Protein AF-A0A5T9L5X0-F1 (afdb_monomer_lite)

pLDDT: mean 85.06, std 14.66, range [33.19, 98.5]

Secondary structure (DSSP, 8-state):
--HHHHHHHHHHHHHHH-SS--HHHHHHHHHHT--HHHHHHIIIIIGGG--HHHHHHHHHHHHHTT-HHHHHHHHHHHHHHS--HHHHHHHHHHHHHHHHHHHTT--GGGS-HHHHHHHHHHHHHHHHHHHHTTT--GGGHHHHHHHHHHTTT--HHHHHHHHHTHHHHHHH-HHHHHHHHHHHS---S-TTSHHHHHHHHTT-HHHHHHHHHHHHT-SEE-HHHHHHHHTTS-HHHHHHHHHTT-EE--SS-THHHHHHHHHHHHHHTT-

Radius of gyration: 24.65 Å; chains: 1; bounding box: 61×40×64 Å

Sequence (271 aa):
LEFNKFGKDRMMDRYNATDVKGPFSRALLLELTLSEEVLQERASTGKHGLTEEELIGLISGLFRVKNFETALDVAIFLVDYFPSYNSRVIHLFARGMLLNQDIVGDDYWLLSQKEKDRITSLIEETLKLYTESEGNDFR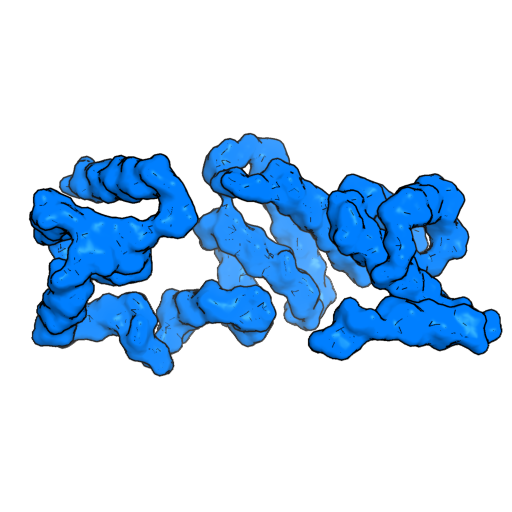LFNVIVPCYLFTKESDERLRDICKKNIESVDKIDHEFANDFRILHLNDQEQESHPVNIIKKCQHDNAYKDSVIKGVLSNDLISLSDFILVRGLIEDTSLIDWIDKGGLLQTDTAKLSELFSKLKLYLYVEQN

Foldseek 3Di:
DVCVPCVQVVLVVVLVPDPDQDLQSLLCCLQPPDDPVVLLVCLPPNLVVHDLSNLLSSLNSCVVVLVLVSSLSSLVVSCVVPVDLVSLLSNLVSLVSVLCVVQPPHQPVPDDPVSVVSLVVSVVSLVVSCVVVVNPPLSSLVSLVCSCVRNVNPDVVSLVSCVVPLVSNCVVPVVVSVVSCVVPVVDQPDCPQLSNLLVVCVVDVVSLVVLLCVQLVDLEHEPRSVVSNPSRDDLVVVVVSVVVRRFYDDPDDPVVRVVVVVVSVVVNPPD

Organism: Salmonella enterica (NCBI:txid28901)

Structure (mmCIF, N/CA/C/O backbone):
data_AF-A0A5T9L5X0-F1
#
_entry.id   AF-A0A5T9L5X0-F1
#
loop_
_atom_site.group_PDB
_atom_site.id
_atom_site.type_symbol
_atom_site.label_atom_id
_atom_site.label_alt_id
_atom_site.label_comp_id
_atom_site.label_asym_id
_atom_site.label_entity_id
_atom_site.label_seq_id
_atom_site.pdbx_PDB_ins_code
_atom_site.Cartn_x
_atom_site.Cartn_y
_atom_site.Cartn_z
_atom_site.occupancy
_atom_site.B_iso_or_equiv
_atom_site.auth_seq_id
_atom_site.auth_comp_id
_atom_site.auth_asym_id
_atom_site.auth_atom_id
_atom_site.pdbx_PDB_model_num
ATOM 1 N N . LEU A 1 1 ? -9.519 15.596 -17.112 1.00 46.22 1 LEU A N 1
ATOM 2 C CA . LEU A 1 1 ? -10.583 15.320 -18.110 1.00 46.22 1 LEU A CA 1
ATOM 3 C C . LEU A 1 1 ? -10.079 15.364 -19.562 1.00 46.22 1 LEU A C 1
ATOM 5 O O . LEU A 1 1 ? -10.418 14.453 -20.300 1.00 46.22 1 LEU A O 1
ATOM 9 N N . GLU A 1 2 ? -9.221 16.308 -19.980 1.00 33.19 2 GLU A N 1
ATOM 10 C CA . GLU A 1 2 ? -8.668 16.311 -21.360 1.00 33.19 2 GLU A CA 1
ATOM 11 C C . GLU A 1 2 ? -7.518 15.313 -21.611 1.00 33.19 2 GLU A C 1
ATOM 13 O O . GLU A 1 2 ? -7.431 14.747 -22.703 1.00 33.19 2 GLU A O 1
ATOM 18 N N . PHE A 1 3 ? -6.675 15.023 -20.607 1.00 47.31 3 PHE A N 1
ATOM 19 C CA . PHE A 1 3 ? -5.605 14.016 -20.731 1.00 47.31 3 PHE A CA 1
ATOM 20 C C . PHE A 1 3 ? -6.162 12.619 -21.057 1.00 47.31 3 PHE A C 1
ATOM 22 O O . PHE A 1 3 ? -5.619 11.911 -21.897 1.00 47.31 3 PHE A O 1
ATOM 29 N N . ASN A 1 4 ? -7.322 12.272 -20.494 1.00 53.69 4 ASN A N 1
ATOM 30 C CA . ASN A 1 4 ? -7.961 10.972 -20.712 1.00 53.69 4 ASN A CA 1
ATOM 31 C C . ASN A 1 4 ? -8.596 10.818 -22.106 1.00 53.69 4 ASN A C 1
ATOM 33 O O . ASN A 1 4 ? -8.970 9.706 -22.459 1.00 53.69 4 ASN A O 1
ATOM 37 N N . LYS A 1 5 ? -8.727 11.897 -22.899 1.00 54.41 5 LYS A N 1
ATOM 38 C CA . LYS A 1 5 ? -9.371 11.845 -24.225 1.00 54.41 5 LYS A CA 1
ATOM 39 C C . LYS A 1 5 ? -8.387 11.910 -25.398 1.00 54.41 5 LYS A C 1
ATOM 41 O O . LYS A 1 5 ? -8.640 11.274 -26.409 1.00 54.41 5 LYS A O 1
ATOM 46 N N . PHE A 1 6 ? -7.275 12.641 -25.262 1.00 60.78 6 PHE A N 1
ATOM 47 C CA . PHE A 1 6 ? -6.256 12.789 -26.323 1.00 60.78 6 PHE A CA 1
ATOM 48 C C . PHE A 1 6 ? -4.808 12.684 -25.818 1.00 60.78 6 PHE A C 1
ATOM 50 O O . PHE A 1 6 ? -3.869 12.882 -26.586 1.00 60.78 6 PHE A O 1
ATOM 57 N N . GLY A 1 7 ? -4.598 12.440 -24.519 1.00 76.56 7 GLY A N 1
ATOM 58 C CA . GLY A 1 7 ? -3.268 12.456 -23.908 1.00 76.56 7 GLY A CA 1
ATOM 59 C C . GLY A 1 7 ? -2.366 11.350 -24.442 1.00 76.56 7 GLY A C 1
ATOM 60 O O . GLY A 1 7 ? -1.213 11.626 -24.757 1.00 76.56 7 GLY A O 1
ATOM 61 N N . LYS A 1 8 ? -2.906 10.138 -24.626 1.00 79.12 8 LYS A N 1
ATOM 62 C CA . LYS A 1 8 ? -2.157 8.999 -25.176 1.00 79.12 8 LYS A CA 1
ATOM 63 C C . LYS A 1 8 ? -1.694 9.268 -26.608 1.00 79.12 8 LYS A C 1
ATOM 65 O O . LYS A 1 8 ? -0.503 9.163 -26.875 1.00 79.12 8 LYS A O 1
ATOM 70 N N . ASP A 1 9 ? -2.602 9.682 -27.488 1.00 83.50 9 ASP A N 1
ATOM 71 C CA . ASP A 1 9 ? -2.276 9.936 -28.897 1.00 83.50 9 ASP A CA 1
ATOM 72 C C . ASP A 1 9 ? -1.256 11.071 -29.031 1.00 83.50 9 ASP A C 1
ATOM 74 O O . ASP A 1 9 ? -0.221 10.898 -29.664 1.00 83.50 9 ASP A O 1
ATOM 78 N N . ARG A 1 10 ? -1.450 12.190 -28.317 1.00 84.19 10 ARG A N 1
ATOM 79 C CA . ARG A 1 10 ? -0.486 13.306 -28.319 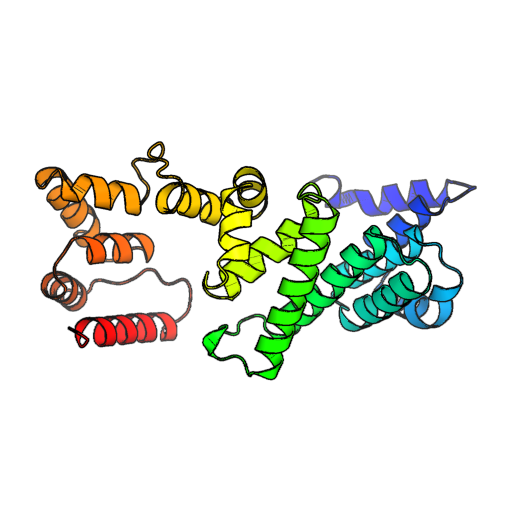1.00 84.19 10 ARG A CA 1
ATOM 80 C C . ARG A 1 10 ? 0.871 12.932 -27.722 1.00 84.19 10 ARG A C 1
ATOM 82 O O . ARG A 1 10 ? 1.896 13.450 -28.167 1.00 84.19 10 ARG A O 1
ATOM 89 N N . MET A 1 11 ? 0.893 12.085 -26.692 1.00 84.81 11 MET A N 1
ATOM 90 C CA . MET A 1 11 ? 2.136 11.566 -26.119 1.00 84.81 11 MET A CA 1
ATOM 91 C C . MET A 1 11 ? 2.868 10.707 -27.150 1.00 84.81 11 MET A C 1
ATOM 93 O O . MET A 1 11 ? 4.065 10.902 -27.349 1.00 84.81 11 MET A O 1
ATOM 97 N N . MET A 1 12 ? 2.148 9.817 -27.838 1.00 88.12 12 MET A N 1
ATOM 98 C CA . MET A 1 12 ? 2.703 8.973 -28.894 1.00 88.12 12 MET A CA 1
ATOM 99 C C . MET A 1 12 ? 3.188 9.795 -30.089 1.00 88.12 12 MET A C 1
ATOM 101 O O . MET A 1 12 ? 4.293 9.549 -30.558 1.00 88.12 12 MET A O 1
ATOM 105 N N . ASP A 1 13 ? 2.447 10.815 -30.526 1.00 88.94 13 ASP A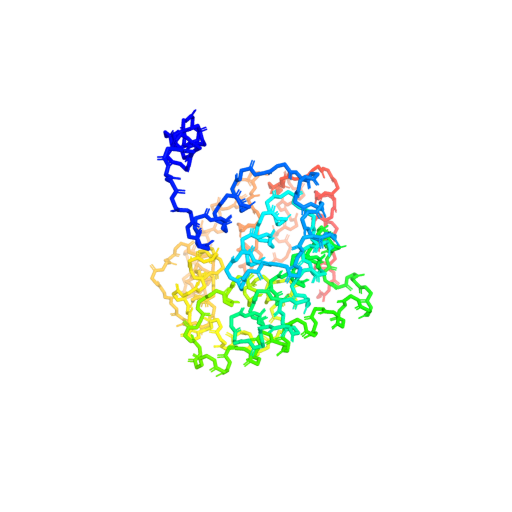 N 1
ATOM 106 C CA . ASP A 1 13 ? 2.869 11.724 -31.598 1.00 88.94 13 ASP A CA 1
ATOM 107 C C . ASP A 1 13 ? 4.195 12.407 -31.253 1.00 88.94 13 ASP A C 1
ATOM 109 O O . ASP A 1 13 ? 5.138 12.384 -32.043 1.00 88.94 13 ASP A O 1
ATOM 113 N N . ARG A 1 14 ? 4.309 12.965 -30.038 1.00 85.75 14 ARG A N 1
ATOM 114 C CA . ARG A 1 14 ? 5.549 13.601 -29.563 1.00 85.75 14 ARG A CA 1
ATOM 115 C C . ARG A 1 14 ? 6.692 12.604 -29.432 1.00 85.75 14 ARG A C 1
ATOM 117 O O . ARG A 1 14 ? 7.814 12.903 -29.833 1.00 85.75 14 ARG A O 1
ATOM 124 N N . TYR A 1 15 ? 6.416 11.430 -28.875 1.00 88.56 15 TYR A N 1
ATOM 125 C CA . TYR A 1 15 ? 7.407 10.376 -28.708 1.00 88.56 15 TYR A CA 1
ATOM 126 C C . TYR A 1 15 ? 7.944 9.896 -30.063 1.00 88.56 15 TYR A C 1
ATOM 128 O O . TYR A 1 15 ? 9.154 9.753 -30.241 1.00 88.56 15 TYR A O 1
ATOM 136 N N . ASN A 1 16 ? 7.055 9.703 -31.039 1.00 89.62 16 ASN A N 1
ATOM 137 C CA . ASN A 1 16 ? 7.396 9.263 -32.387 1.00 89.62 16 ASN A CA 1
ATOM 138 C C . ASN A 1 16 ? 8.149 10.342 -33.168 1.00 89.62 16 ASN A C 1
ATOM 140 O O . ASN A 1 16 ? 9.129 10.014 -33.830 1.00 89.62 16 ASN A O 1
ATOM 144 N N . ALA A 1 17 ? 7.749 11.610 -33.035 1.00 90.81 17 ALA A N 1
ATOM 145 C CA . ALA A 1 17 ? 8.416 12.753 -33.660 1.00 90.81 17 ALA A CA 1
ATOM 146 C C . ALA A 1 17 ? 9.784 13.097 -33.039 1.00 90.81 17 ALA A C 1
ATOM 148 O O . ALA A 1 17 ? 10.514 13.915 -33.589 1.00 90.81 17 ALA A O 1
ATOM 149 N N . THR A 1 18 ? 10.132 12.514 -31.888 1.00 89.69 18 THR A N 1
ATOM 150 C CA . THR A 1 18 ? 11.429 12.737 -31.238 1.00 89.69 18 THR A CA 1
ATOM 151 C C . THR A 1 18 ? 12.460 11.733 -31.750 1.00 89.69 18 THR A C 1
ATOM 153 O O . THR A 1 18 ? 12.324 10.526 -31.520 1.00 89.69 18 THR A O 1
ATOM 156 N N . ASP A 1 19 ? 13.524 12.227 -32.383 1.00 85.25 19 ASP A N 1
ATOM 157 C CA . ASP A 1 19 ? 14.565 11.388 -32.993 1.00 85.25 19 ASP A CA 1
ATOM 158 C C . ASP A 1 19 ? 15.379 10.597 -31.958 1.00 85.25 19 ASP A C 1
ATOM 160 O O . ASP A 1 19 ? 15.559 9.385 -32.086 1.00 85.25 19 ASP A O 1
ATOM 164 N N . VAL A 1 20 ? 15.830 11.261 -30.887 1.00 85.25 20 VAL A N 1
ATOM 165 C CA . VAL A 1 20 ? 16.631 10.642 -29.820 1.00 85.25 20 VAL A CA 1
ATOM 166 C C . VAL A 1 20 ? 15.781 10.476 -28.565 1.00 85.25 20 VAL A C 1
ATOM 168 O O . VAL A 1 20 ? 15.454 11.441 -27.877 1.00 85.25 20 VAL A O 1
ATOM 171 N N . LYS A 1 21 ? 15.436 9.228 -28.244 1.00 90.25 21 LYS A N 1
ATOM 172 C CA . LYS A 1 21 ? 14.612 8.874 -27.080 1.00 90.25 21 LYS A CA 1
ATOM 173 C C . LYS A 1 21 ? 15.519 8.489 -25.917 1.00 90.25 21 LYS A C 1
ATOM 175 O O . LYS A 1 21 ? 16.188 7.460 -25.992 1.00 90.25 21 LYS A O 1
ATOM 180 N N . GLY A 1 22 ? 15.544 9.289 -24.853 1.00 93.12 22 GLY A N 1
ATOM 181 C CA . GLY A 1 22 ? 16.305 8.988 -23.634 1.00 93.12 22 GLY A CA 1
ATOM 182 C C . GLY A 1 22 ? 15.643 7.913 -22.753 1.00 93.12 22 GLY A C 1
ATOM 183 O O . GLY A 1 22 ? 14.466 7.607 -22.963 1.00 93.12 22 GLY A O 1
ATOM 184 N N . PRO A 1 23 ? 16.359 7.369 -21.748 1.00 93.50 23 PRO A N 1
ATOM 185 C CA . PRO A 1 23 ? 15.841 6.336 -20.843 1.00 93.50 23 PRO A CA 1
ATOM 186 C C . PRO A 1 23 ? 14.508 6.705 -20.186 1.00 93.50 23 PRO A C 1
ATOM 188 O O . PRO A 1 23 ? 13.559 5.934 -20.252 1.00 93.50 23 PRO A O 1
ATOM 191 N N . PHE A 1 24 ? 14.374 7.934 -19.679 1.00 92.56 24 PHE A N 1
ATOM 192 C CA . PHE A 1 24 ? 13.128 8.417 -19.070 1.00 92.56 24 PHE A CA 1
ATOM 193 C C . PHE A 1 24 ? 11.940 8.438 -20.040 1.00 92.56 24 PHE A C 1
ATOM 195 O O . PHE A 1 24 ? 10.824 8.085 -19.670 1.00 92.56 24 PHE A O 1
ATOM 202 N N . SER A 1 25 ? 12.155 8.807 -21.306 1.00 91.75 25 SER A N 1
ATOM 203 C CA . SER A 1 25 ? 11.085 8.769 -22.309 1.00 91.75 25 SER A CA 1
ATOM 204 C C . SER A 1 25 ? 10.656 7.332 -22.608 1.00 91.75 25 SER A C 1
ATOM 206 O O . SER A 1 25 ? 9.472 7.075 -22.810 1.00 91.75 25 SER A O 1
ATOM 208 N N . ARG A 1 26 ? 11.607 6.390 -22.647 1.00 94.44 26 ARG A N 1
ATOM 209 C CA . ARG A 1 26 ? 11.324 4.962 -22.864 1.00 94.44 26 ARG A CA 1
ATOM 210 C C . ARG A 1 26 ? 10.636 4.331 -21.649 1.00 94.44 26 ARG A C 1
ATOM 212 O O . ARG A 1 26 ? 9.686 3.579 -21.838 1.00 94.44 26 ARG A O 1
ATOM 219 N N . ALA A 1 27 ? 11.022 4.718 -20.434 1.00 95.25 27 ALA A N 1
ATOM 220 C CA . ALA A 1 27 ? 10.348 4.338 -19.195 1.00 95.25 27 ALA A CA 1
ATOM 221 C C . ALA A 1 27 ? 8.867 4.754 -19.197 1.00 95.25 27 ALA A C 1
ATOM 223 O O . ALA A 1 27 ? 7.999 3.917 -18.971 1.00 95.25 27 ALA A O 1
ATOM 224 N N . LEU A 1 28 ? 8.565 6.006 -19.561 1.00 91.88 28 LEU A N 1
ATOM 225 C CA . LEU A 1 28 ? 7.180 6.489 -19.660 1.00 91.88 28 LEU A CA 1
ATOM 226 C C . LEU A 1 28 ? 6.360 5.745 -20.723 1.00 91.88 28 LEU A C 1
ATOM 228 O O . LEU A 1 28 ? 5.163 5.523 -20.538 1.00 91.88 28 LEU A O 1
ATOM 232 N N . LEU A 1 29 ? 6.986 5.343 -21.836 1.00 92.94 29 LEU A N 1
ATOM 233 C CA . LEU A 1 29 ? 6.320 4.526 -22.852 1.00 92.94 29 LEU A CA 1
ATOM 234 C C . LEU A 1 29 ? 5.871 3.180 -22.258 1.00 92.94 29 LEU A C 1
ATOM 236 O O . LEU A 1 29 ? 4.703 2.805 -22.420 1.00 92.94 29 LEU A O 1
ATOM 240 N N . LEU A 1 30 ? 6.788 2.489 -21.568 1.00 94.94 30 LEU A N 1
ATOM 241 C CA . LEU A 1 30 ? 6.536 1.215 -20.886 1.00 94.94 30 LEU A CA 1
ATOM 242 C C . LEU A 1 30 ? 5.416 1.369 -19.848 1.00 94.94 30 LEU A C 1
ATOM 244 O O . LEU A 1 30 ? 4.436 0.627 -19.875 1.00 94.94 30 LEU A O 1
ATOM 248 N N . GLU A 1 31 ? 5.515 2.394 -19.006 1.00 94.25 31 GLU A N 1
ATOM 249 C CA . GLU A 1 31 ? 4.566 2.655 -17.930 1.00 94.25 31 GLU A CA 1
ATOM 250 C C . GLU A 1 31 ? 3.144 2.900 -18.455 1.00 94.25 31 GLU A C 1
ATOM 252 O O . GLU A 1 31 ? 2.181 2.277 -18.001 1.00 94.25 31 GLU A O 1
ATOM 257 N N . LEU A 1 32 ? 2.989 3.783 -19.445 1.00 89.94 32 LEU A N 1
ATOM 258 C CA . LEU A 1 32 ? 1.685 4.379 -19.740 1.00 89.94 32 LEU A CA 1
ATOM 259 C C . LEU A 1 32 ? 0.955 3.767 -20.936 1.00 89.94 32 LEU A C 1
ATOM 261 O O . LEU A 1 32 ? -0.266 3.914 -21.033 1.00 89.94 32 LEU A O 1
ATOM 265 N N . THR A 1 33 ? 1.655 3.129 -21.882 1.00 87.88 33 THR A N 1
ATOM 266 C CA . THR A 1 33 ? 1.061 2.927 -23.221 1.00 87.88 33 THR A CA 1
ATOM 267 C C . THR A 1 33 ? 1.047 1.517 -23.771 1.00 87.88 33 THR A C 1
ATOM 269 O O . THR A 1 33 ? 0.092 1.201 -24.493 1.00 87.88 33 THR A O 1
ATOM 272 N N . LEU A 1 34 ? 2.055 0.701 -23.461 1.00 91.44 34 LEU A N 1
ATOM 273 C CA . LEU A 1 34 ? 2.197 -0.627 -24.058 1.00 91.44 34 LEU A CA 1
ATOM 274 C C . LEU A 1 34 ? 1.128 -1.600 -23.544 1.00 91.44 34 LEU A C 1
ATOM 276 O O . LEU A 1 34 ? 0.591 -1.430 -22.446 1.00 91.44 34 LEU A O 1
ATOM 280 N N . SER A 1 35 ? 0.777 -2.592 -24.362 1.00 94.38 35 SER A N 1
ATOM 281 C CA . SER A 1 35 ? -0.156 -3.644 -23.952 1.00 94.38 35 SER A CA 1
ATOM 282 C C . SER A 1 35 ? 0.511 -4.610 -22.976 1.00 94.38 35 SER A C 1
ATOM 284 O O . SER A 1 35 ? 1.737 -4.632 -22.850 1.00 94.38 35 SER A O 1
ATOM 286 N N . GLU A 1 36 ? -0.298 -5.409 -22.288 1.00 96.38 36 GLU A N 1
ATOM 287 C CA . GLU A 1 36 ? 0.210 -6.412 -21.359 1.00 96.38 36 GLU A CA 1
ATOM 288 C C . GLU A 1 36 ? 1.158 -7.403 -22.050 1.00 96.38 36 GLU A C 1
ATOM 290 O O . GLU A 1 36 ? 2.235 -7.674 -21.525 1.00 96.38 36 GLU A O 1
ATOM 295 N N . GLU A 1 37 ? 0.826 -7.870 -23.256 1.00 96.69 37 GLU A N 1
ATOM 296 C CA . GLU A 1 37 ? 1.634 -8.851 -23.991 1.00 96.69 37 GLU A CA 1
ATOM 297 C C . GLU A 1 37 ? 3.038 -8.313 -24.287 1.00 96.69 37 GLU A C 1
ATOM 299 O O . GLU A 1 37 ? 4.035 -9.007 -24.088 1.00 96.69 37 GLU A O 1
ATOM 304 N N . VAL A 1 38 ? 3.129 -7.047 -24.707 1.00 96.00 38 VAL A N 1
ATOM 305 C CA . VAL A 1 38 ? 4.413 -6.395 -24.993 1.00 96.00 38 VAL A CA 1
ATOM 306 C C . VAL A 1 38 ? 5.224 -6.202 -23.711 1.00 96.00 38 VAL A C 1
ATOM 308 O O . VAL A 1 38 ? 6.445 -6.354 -23.722 1.00 96.00 38 VAL A O 1
ATOM 311 N N . LEU A 1 39 ? 4.573 -5.874 -22.593 1.00 97.75 39 LEU A N 1
ATOM 312 C CA . LEU A 1 39 ? 5.250 -5.732 -21.302 1.00 97.75 39 LEU A CA 1
ATOM 313 C C . LEU A 1 39 ? 5.799 -7.076 -20.808 1.00 97.75 39 LEU A C 1
ATOM 315 O O . LEU A 1 39 ? 6.959 -7.144 -20.403 1.00 97.75 39 LEU A O 1
ATOM 319 N N . GLN A 1 40 ? 5.015 -8.151 -20.903 1.00 97.50 40 GLN A N 1
ATOM 320 C CA . GLN A 1 40 ? 5.460 -9.500 -20.547 1.00 97.50 40 GLN A CA 1
ATOM 321 C C . GLN A 1 40 ? 6.620 -9.978 -21.432 1.00 97.50 40 GLN A C 1
ATOM 323 O O . GLN A 1 40 ? 7.593 -10.545 -20.928 1.00 97.50 40 GLN A O 1
ATOM 328 N N . GLU A 1 41 ? 6.567 -9.708 -22.740 1.00 96.12 41 GLU A N 1
ATOM 329 C CA . GLU A 1 41 ? 7.670 -10.010 -23.658 1.00 96.12 41 GLU A CA 1
ATOM 330 C C . GLU A 1 41 ? 8.950 -9.284 -23.218 1.00 96.12 41 GLU A C 1
ATOM 332 O O . GLU A 1 41 ? 10.001 -9.908 -23.048 1.00 96.12 41 GLU A O 1
ATOM 337 N N . ARG A 1 42 ? 8.858 -7.976 -22.944 1.00 95.44 42 ARG A N 1
ATOM 338 C CA . ARG A 1 42 ? 9.991 -7.167 -22.468 1.00 95.44 42 ARG A CA 1
ATOM 339 C C . ARG A 1 42 ? 10.549 -7.674 -21.142 1.00 95.44 42 ARG A C 1
ATOM 341 O O . ARG A 1 42 ? 11.770 -7.715 -20.995 1.00 95.44 42 ARG A O 1
ATOM 348 N N . ALA A 1 43 ? 9.694 -8.094 -20.215 1.00 96.12 43 ALA A N 1
ATOM 349 C CA . ALA A 1 43 ? 10.107 -8.683 -18.945 1.00 96.12 43 ALA A CA 1
ATOM 350 C C . ALA A 1 43 ? 10.823 -10.033 -19.119 1.00 96.12 43 ALA A C 1
ATOM 352 O O . ALA A 1 43 ? 11.782 -10.325 -18.402 1.00 96.12 43 ALA A O 1
ATOM 353 N N . SER A 1 44 ? 10.392 -10.839 -20.088 1.00 92.81 44 SER A N 1
ATOM 354 C CA . SER A 1 44 ? 10.907 -12.194 -20.300 1.00 92.81 44 SER A CA 1
ATOM 355 C C . SER A 1 44 ? 12.228 -12.214 -21.068 1.00 92.81 44 SER A C 1
ATOM 357 O O . SER A 1 44 ? 13.158 -12.915 -20.677 1.00 92.81 44 SER A O 1
ATOM 359 N N . THR A 1 45 ? 12.328 -11.450 -22.159 1.00 87.62 45 THR A N 1
ATOM 360 C CA . THR A 1 45 ? 13.458 -11.537 -23.105 1.00 87.62 45 THR A CA 1
ATOM 361 C C . THR A 1 45 ? 14.283 -10.254 -23.188 1.00 87.62 45 THR A C 1
ATOM 363 O O . THR A 1 45 ? 15.453 -10.299 -23.564 1.00 87.62 45 THR A O 1
ATOM 366 N N . GLY A 1 46 ? 13.701 -9.107 -22.824 1.00 82.44 46 GLY A N 1
ATOM 367 C CA . GLY A 1 46 ? 14.298 -7.786 -23.033 1.00 82.44 46 GLY A CA 1
ATOM 368 C C . GLY A 1 46 ? 14.943 -7.142 -21.804 1.00 82.44 46 GLY A C 1
ATOM 369 O O . GLY A 1 46 ? 15.717 -6.199 -21.970 1.00 82.44 46 GLY A O 1
ATOM 370 N N . LYS A 1 47 ? 14.658 -7.623 -20.585 1.00 88.62 47 LYS A N 1
ATOM 371 C CA . LYS A 1 47 ? 15.000 -6.911 -19.337 1.00 88.62 47 LYS A CA 1
ATOM 372 C C . LYS A 1 47 ? 16.495 -6.651 -19.128 1.00 88.62 47 LYS A C 1
ATOM 374 O O . LYS A 1 47 ? 16.854 -5.623 -18.573 1.00 88.62 47 LYS A O 1
ATOM 379 N N . HIS A 1 48 ? 17.371 -7.523 -19.628 1.00 91.88 48 HIS A N 1
ATOM 380 C CA . HIS A 1 48 ? 18.826 -7.382 -19.470 1.00 91.88 48 HIS A CA 1
ATOM 381 C C . HIS A 1 48 ? 19.428 -6.184 -20.220 1.00 91.88 48 HIS A C 1
ATOM 383 O O . HIS A 1 48 ? 20.531 -5.755 -19.894 1.00 91.88 48 HIS A O 1
ATOM 389 N N . GLY A 1 49 ? 18.734 -5.665 -21.237 1.00 92.31 49 GLY A N 1
ATOM 390 C CA . GLY A 1 49 ? 19.185 -4.511 -22.019 1.00 92.31 49 GLY A CA 1
ATOM 391 C C . GLY A 1 49 ? 18.625 -3.170 -21.542 1.00 92.31 49 GLY A C 1
ATOM 392 O O . GLY A 1 49 ? 18.886 -2.157 -22.187 1.00 92.31 49 GLY A O 1
ATOM 393 N N . LEU A 1 50 ? 17.821 -3.161 -20.476 1.00 95.38 50 LEU A N 1
ATOM 394 C CA . LEU A 1 50 ? 17.145 -1.967 -19.973 1.00 95.38 50 LEU A CA 1
ATOM 395 C C . LEU A 1 50 ? 17.988 -1.260 -18.905 1.00 95.38 50 LEU A C 1
ATOM 397 O O . LEU A 1 50 ? 18.680 -1.908 -18.118 1.00 95.38 50 LEU A O 1
ATOM 401 N N . THR A 1 51 ? 17.919 0.072 -18.864 1.00 96.06 51 THR A N 1
ATOM 402 C CA . THR A 1 51 ? 18.483 0.851 -17.749 1.00 96.06 51 THR A CA 1
ATOM 403 C C . THR A 1 51 ? 17.623 0.727 -16.486 1.00 96.06 51 THR A C 1
ATOM 405 O O . THR A 1 51 ? 16.500 0.220 -16.541 1.00 96.06 51 THR A O 1
ATOM 408 N N . GLU A 1 52 ? 18.119 1.234 -15.350 1.00 96.38 52 GLU A N 1
ATOM 409 C CA . GLU A 1 52 ? 17.358 1.292 -14.091 1.00 96.38 52 GLU A CA 1
ATOM 410 C C . GLU A 1 52 ? 16.002 1.994 -14.292 1.00 96.38 52 GLU A C 1
ATOM 412 O O . GLU A 1 52 ? 14.963 1.469 -13.897 1.00 96.38 52 GLU A O 1
ATOM 417 N N . GLU A 1 53 ? 15.979 3.135 -14.991 1.00 96.62 53 GLU A N 1
ATOM 418 C CA . GLU A 1 53 ? 14.754 3.895 -15.265 1.00 96.62 53 GLU A CA 1
ATOM 419 C C . GLU A 1 53 ? 13.756 3.106 -16.115 1.00 96.62 53 GLU A C 1
ATOM 421 O O . GLU A 1 53 ? 12.553 3.137 -15.862 1.00 96.62 53 GLU A O 1
ATOM 426 N N . GLU A 1 54 ? 14.241 2.400 -17.136 1.00 97.31 54 GLU A N 1
ATOM 427 C CA . GLU A 1 54 ? 13.389 1.612 -18.025 1.00 97.31 54 GLU A CA 1
ATOM 428 C C . GLU A 1 54 ? 12.806 0.389 -17.319 1.00 97.31 54 GLU A C 1
ATOM 430 O O . GLU A 1 54 ? 11.643 0.060 -17.542 1.00 97.31 54 GLU A O 1
ATOM 435 N N . LEU A 1 55 ? 13.573 -0.253 -16.435 1.00 98.19 55 LEU A N 1
ATOM 436 C CA . LEU A 1 55 ? 13.068 -1.331 -15.586 1.00 98.19 55 LEU A CA 1
ATOM 437 C C . LEU A 1 55 ? 11.987 -0.824 -14.629 1.00 98.19 55 LEU A C 1
ATOM 439 O O . LEU A 1 55 ? 10.951 -1.471 -14.498 1.00 98.19 55 LEU A O 1
ATOM 443 N N . ILE A 1 56 ? 12.173 0.350 -14.020 1.00 97.62 56 ILE A N 1
ATOM 444 C CA . ILE A 1 56 ? 11.141 0.975 -13.179 1.00 97.62 56 ILE A CA 1
ATOM 445 C C . ILE A 1 56 ? 9.881 1.267 -14.003 1.00 97.62 56 ILE A C 1
ATOM 447 O O . ILE A 1 56 ? 8.781 0.921 -13.577 1.00 97.62 56 ILE A O 1
ATOM 451 N N . GLY A 1 57 ? 10.027 1.828 -15.208 1.00 97.38 57 GLY A N 1
ATOM 452 C CA . GLY A 1 57 ? 8.902 2.058 -16.118 1.00 97.38 57 GLY A CA 1
ATOM 453 C C . GLY A 1 57 ? 8.180 0.767 -16.521 1.00 97.38 57 GLY A C 1
ATOM 454 O O . GLY A 1 57 ? 6.951 0.735 -16.575 1.00 97.38 57 GLY A O 1
ATOM 455 N N . LEU A 1 58 ? 8.922 -0.322 -16.750 1.00 98.44 58 LEU A N 1
ATOM 456 C CA . LEU A 1 58 ? 8.362 -1.649 -17.017 1.00 98.44 58 LEU A CA 1
ATOM 457 C C . LEU A 1 58 ? 7.562 -2.180 -15.819 1.00 98.44 58 LEU A C 1
ATOM 459 O O . LEU A 1 58 ? 6.438 -2.637 -16.011 1.00 98.44 58 LEU A O 1
ATOM 463 N N . ILE A 1 59 ? 8.094 -2.074 -14.597 1.00 98.50 59 ILE A N 1
ATOM 464 C CA . ILE A 1 59 ? 7.402 -2.481 -13.361 1.00 98.50 59 ILE A CA 1
ATOM 465 C C . ILE A 1 59 ? 6.102 -1.686 -13.187 1.00 98.50 59 ILE A C 1
ATOM 467 O O . ILE A 1 59 ? 5.044 -2.281 -12.993 1.00 98.50 59 ILE A O 1
ATOM 471 N N . SER A 1 60 ? 6.142 -0.359 -13.340 1.00 97.38 60 SER A N 1
ATOM 472 C CA . SER A 1 60 ? 4.943 0.487 -13.270 1.00 97.38 60 SER A CA 1
ATOM 473 C C . SER A 1 60 ? 3.920 0.143 -14.361 1.00 97.38 60 SER A C 1
ATOM 475 O O . SER A 1 60 ? 2.714 0.120 -14.108 1.00 97.38 60 SER A O 1
ATOM 477 N N . GLY A 1 61 ? 4.383 -0.184 -15.572 1.00 97.44 61 GLY A N 1
ATOM 478 C CA . GLY A 1 61 ? 3.525 -0.659 -16.658 1.00 97.44 61 GLY A CA 1
ATOM 479 C C . GLY A 1 61 ? 2.832 -1.978 -16.319 1.00 97.44 61 GLY A C 1
ATOM 480 O O . GLY A 1 61 ? 1.634 -2.120 -16.563 1.00 97.44 61 GLY A O 1
ATOM 481 N N . LEU A 1 62 ? 3.560 -2.914 -15.706 1.00 98.38 62 LEU A N 1
ATOM 482 C CA . LEU A 1 62 ? 3.023 -4.190 -15.229 1.00 98.38 62 LEU A CA 1
ATOM 483 C C . LEU A 1 62 ? 2.019 -3.994 -14.084 1.00 98.38 62 LEU A C 1
ATOM 485 O O . LEU A 1 62 ? 0.972 -4.639 -14.083 1.00 98.38 62 LEU A O 1
ATOM 489 N N . PHE A 1 63 ? 2.255 -3.041 -13.175 1.00 97.06 63 PHE A N 1
ATOM 490 C CA . PHE A 1 63 ? 1.266 -2.656 -12.161 1.00 97.06 63 PHE A CA 1
ATOM 491 C C . PHE A 1 63 ? -0.027 -2.130 -12.787 1.00 97.06 63 PHE A C 1
ATOM 493 O O . PHE A 1 63 ? -1.116 -2.516 -12.362 1.00 97.06 63 PHE A O 1
ATOM 500 N N . ARG A 1 64 ? 0.070 -1.292 -13.828 1.00 95.94 64 ARG A N 1
ATOM 501 C CA . ARG A 1 64 ? -1.104 -0.750 -14.534 1.00 95.94 64 ARG A CA 1
ATOM 502 C C . ARG A 1 64 ? -1.976 -1.852 -15.137 1.00 95.94 64 ARG A C 1
ATOM 504 O O . ARG A 1 64 ? -3.199 -1.723 -15.123 1.00 95.94 64 ARG A O 1
ATOM 511 N N . VAL A 1 65 ? -1.365 -2.908 -15.670 1.00 96.25 65 VAL A N 1
ATOM 512 C CA . VAL A 1 65 ? -2.085 -4.071 -16.223 1.00 96.25 65 VAL A CA 1
ATOM 513 C C . VAL A 1 65 ? -2.337 -5.172 -15.186 1.00 96.25 65 VAL A C 1
ATOM 515 O O . VAL A 1 65 ? -2.852 -6.222 -15.540 1.00 96.25 65 VAL A O 1
ATOM 518 N N . LYS A 1 66 ? -2.039 -4.916 -13.903 1.00 96.44 66 LYS A N 1
ATOM 519 C CA . LYS A 1 66 ? -2.241 -5.832 -12.767 1.00 96.44 66 LYS A CA 1
ATOM 520 C C . LYS A 1 66 ? -1.536 -7.187 -12.909 1.00 96.44 66 LYS A C 1
ATOM 522 O O . LYS A 1 66 ? -2.036 -8.194 -12.427 1.00 96.44 66 LYS A O 1
ATOM 527 N N . ASN A 1 67 ? -0.371 -7.210 -13.550 1.00 97.50 67 ASN A N 1
ATOM 528 C CA . ASN A 1 67 ? 0.464 -8.405 -13.638 1.00 97.50 67 ASN A CA 1
ATOM 529 C C . ASN A 1 67 ? 1.572 -8.337 -12.576 1.00 97.50 67 ASN A C 1
ATOM 531 O O . ASN A 1 67 ? 2.724 -7.996 -12.867 1.00 97.50 67 ASN A O 1
ATOM 535 N N . PHE A 1 68 ? 1.192 -8.544 -11.313 1.00 97.88 68 PHE A N 1
ATOM 536 C CA . PHE A 1 68 ? 2.070 -8.279 -10.170 1.00 97.88 68 PHE A CA 1
ATOM 537 C C . PHE A 1 68 ? 3.153 -9.341 -9.985 1.00 97.88 68 PHE A C 1
ATOM 539 O O . PHE A 1 68 ? 4.239 -9.012 -9.512 1.00 97.88 68 PHE A O 1
ATOM 546 N N . GLU A 1 69 ? 2.909 -10.578 -10.412 1.00 97.94 69 GLU A N 1
ATOM 547 C CA . GLU A 1 69 ? 3.896 -11.655 -10.414 1.00 97.94 69 GLU A CA 1
ATOM 548 C C . GLU A 1 69 ? 5.081 -11.291 -11.316 1.00 97.94 69 GLU A C 1
ATOM 550 O O . GLU A 1 69 ? 6.224 -11.251 -10.860 1.00 97.94 69 GLU A O 1
ATOM 555 N N . THR A 1 70 ? 4.810 -10.905 -12.570 1.00 98.12 70 THR A N 1
ATOM 556 C CA . THR A 1 70 ? 5.870 -10.474 -13.495 1.00 98.12 70 THR A CA 1
ATOM 557 C C . THR A 1 70 ? 6.535 -9.186 -13.008 1.00 98.12 70 THR A C 1
ATOM 559 O O . THR A 1 70 ? 7.746 -9.017 -13.149 1.00 98.12 70 THR A O 1
ATOM 562 N N . ALA A 1 71 ? 5.769 -8.263 -12.415 1.00 98.50 71 ALA A N 1
ATOM 563 C CA . ALA A 1 71 ? 6.328 -7.037 -11.851 1.00 98.50 71 ALA A CA 1
ATOM 564 C C . ALA A 1 71 ? 7.326 -7.333 -10.720 1.00 98.50 71 ALA A C 1
ATOM 566 O O . ALA A 1 71 ? 8.389 -6.714 -10.669 1.00 98.50 71 ALA A O 1
ATOM 567 N N . LEU A 1 72 ? 7.015 -8.298 -9.849 1.00 98.38 72 LEU A N 1
ATOM 568 C CA . LEU A 1 72 ? 7.911 -8.738 -8.785 1.00 98.38 72 LEU A CA 1
ATOM 569 C C . LEU A 1 72 ? 9.172 -9.399 -9.348 1.00 98.38 72 LEU A C 1
ATOM 571 O O . LEU A 1 72 ? 10.267 -9.052 -8.912 1.00 98.38 72 LEU A O 1
ATOM 575 N N . ASP A 1 73 ? 9.049 -10.259 -10.358 1.00 98.19 73 ASP A N 1
ATOM 576 C CA . ASP A 1 73 ? 10.207 -10.883 -11.012 1.00 98.19 73 ASP A CA 1
ATOM 577 C C . ASP A 1 73 ? 11.161 -9.847 -11.630 1.00 98.19 73 ASP A C 1
ATOM 579 O O . ASP A 1 73 ? 12.388 -9.980 -11.555 1.00 98.19 73 ASP A O 1
ATOM 583 N N . VAL A 1 74 ? 10.617 -8.789 -12.240 1.00 98.50 74 VAL A N 1
ATOM 584 C CA . VAL A 1 74 ? 11.418 -7.674 -12.770 1.00 98.50 74 VAL A CA 1
ATOM 585 C C . VAL A 1 74 ? 12.014 -6.837 -11.634 1.00 98.50 74 VAL A C 1
ATOM 587 O O . VAL A 1 74 ? 13.159 -6.405 -11.745 1.00 98.50 74 VAL A O 1
ATOM 590 N N . ALA A 1 75 ? 11.290 -6.631 -10.532 1.00 98.38 75 ALA A N 1
ATOM 591 C CA . ALA A 1 75 ? 11.787 -5.882 -9.380 1.00 98.38 75 ALA A CA 1
ATOM 592 C C . ALA A 1 75 ? 12.920 -6.608 -8.633 1.00 98.38 75 ALA A C 1
ATOM 594 O O . ALA A 1 75 ? 13.871 -5.958 -8.202 1.00 98.38 75 ALA A O 1
ATOM 595 N N . ILE A 1 76 ? 12.866 -7.940 -8.528 1.00 98.06 76 ILE A N 1
ATOM 596 C CA . ILE A 1 76 ? 13.973 -8.759 -8.009 1.00 98.06 76 ILE A CA 1
ATOM 597 C C . ILE A 1 76 ? 15.213 -8.546 -8.883 1.00 98.06 76 ILE A C 1
ATOM 599 O O . ILE A 1 76 ? 16.275 -8.184 -8.381 1.00 98.06 76 ILE A O 1
ATOM 603 N N . PHE A 1 77 ? 15.053 -8.659 -10.206 1.00 98.06 77 PHE A N 1
ATOM 604 C CA . PHE A 1 77 ? 16.143 -8.405 -11.148 1.00 98.06 77 PHE A CA 1
ATOM 605 C C . PHE A 1 77 ? 16.706 -6.975 -11.039 1.00 98.06 77 PHE A C 1
ATOM 607 O O . PHE A 1 77 ? 17.919 -6.779 -11.105 1.00 98.06 77 PHE A O 1
ATOM 614 N N . LEU A 1 78 ? 15.839 -5.974 -10.854 1.00 98.12 78 LEU A N 1
ATOM 615 C CA . LEU A 1 78 ? 16.229 -4.577 -10.661 1.00 98.12 78 LEU A CA 1
ATOM 616 C C . LEU A 1 78 ? 17.116 -4.407 -9.421 1.00 98.12 78 LEU A C 1
ATOM 618 O O . LEU A 1 78 ? 18.140 -3.738 -9.510 1.00 98.12 78 LEU A O 1
ATOM 622 N N . VAL A 1 79 ? 16.748 -5.012 -8.288 1.00 97.75 79 VAL A N 1
ATOM 623 C CA . VAL A 1 79 ? 17.552 -4.960 -7.055 1.00 97.75 79 VAL A CA 1
ATOM 624 C C . VAL A 1 79 ? 18.901 -5.651 -7.246 1.00 97.75 79 VAL A C 1
ATOM 626 O O . VAL A 1 79 ? 19.918 -5.103 -6.823 1.00 97.75 79 VAL A O 1
ATOM 629 N N . ASP A 1 80 ? 18.924 -6.807 -7.910 1.00 97.06 80 ASP A N 1
ATOM 630 C CA . ASP A 1 80 ? 20.153 -7.572 -8.141 1.00 97.06 80 ASP A CA 1
ATOM 631 C C . ASP A 1 80 ? 21.154 -6.818 -9.030 1.00 97.06 80 ASP A C 1
ATOM 633 O O . ASP A 1 80 ? 22.360 -6.839 -8.775 1.00 97.06 80 ASP A O 1
ATOM 637 N N . TYR A 1 81 ? 20.669 -6.147 -10.081 1.00 96.31 81 TYR A N 1
ATOM 638 C CA . TYR A 1 81 ? 21.525 -5.491 -11.074 1.00 96.31 81 TYR A CA 1
ATOM 639 C C . TYR A 1 81 ? 21.818 -4.016 -10.751 1.00 96.31 81 TYR A C 1
ATOM 641 O O . TYR A 1 81 ? 22.893 -3.507 -11.072 1.00 96.31 81 TYR A O 1
ATOM 649 N N . PHE A 1 82 ? 20.885 -3.337 -10.081 1.00 96.19 82 PHE A N 1
ATOM 650 C CA . PHE A 1 82 ? 20.986 -1.944 -9.647 1.00 96.19 82 PHE A CA 1
ATOM 651 C C . PHE A 1 82 ? 20.627 -1.842 -8.151 1.00 96.19 82 PHE A C 1
ATOM 653 O O . PHE A 1 82 ? 19.519 -1.421 -7.810 1.00 96.19 82 PHE A O 1
ATOM 660 N N . PRO A 1 83 ? 21.528 -2.217 -7.220 1.00 94.38 83 PRO A N 1
ATOM 661 C CA . PRO A 1 83 ? 21.239 -2.300 -5.782 1.00 94.38 83 PRO A CA 1
ATOM 662 C C . PRO A 1 83 ? 21.202 -0.918 -5.100 1.00 94.38 83 PRO A C 1
ATOM 664 O O . PRO A 1 83 ? 21.980 -0.612 -4.195 1.00 94.38 83 PRO A O 1
ATOM 667 N N . SER A 1 84 ? 20.304 -0.047 -5.555 1.00 95.06 84 SER A N 1
ATOM 668 C CA . SER A 1 84 ? 20.069 1.288 -5.022 1.00 95.06 84 SER A CA 1
ATOM 669 C C . SER A 1 84 ? 19.035 1.272 -3.883 1.00 95.06 84 SER A C 1
ATOM 671 O O . SER A 1 84 ? 18.335 0.292 -3.623 1.00 95.06 84 SER A O 1
ATOM 673 N N . TYR A 1 85 ? 18.925 2.379 -3.143 1.00 96.88 85 TYR A N 1
ATOM 674 C CA . TYR A 1 85 ? 17.786 2.575 -2.236 1.00 96.88 85 TYR A CA 1
ATOM 675 C C . TYR A 1 85 ? 16.463 2.546 -3.016 1.00 96.88 85 TYR A C 1
ATOM 677 O O . TYR A 1 85 ? 15.493 1.924 -2.591 1.00 96.88 85 TYR A O 1
ATOM 685 N N . ASN A 1 86 ? 16.448 3.172 -4.195 1.00 95.94 86 ASN A N 1
ATOM 686 C CA . ASN A 1 86 ? 15.256 3.281 -5.015 1.00 95.94 86 ASN A CA 1
ATOM 687 C C . ASN A 1 86 ? 14.778 1.916 -5.534 1.00 95.94 86 ASN A C 1
ATOM 689 O O . ASN A 1 86 ? 13.588 1.635 -5.443 1.00 95.94 86 ASN A O 1
ATOM 693 N N . SER A 1 87 ? 15.677 1.042 -5.998 1.00 97.38 87 SER A N 1
ATOM 694 C CA . SER A 1 87 ? 15.295 -0.305 -6.438 1.00 97.38 87 SER A CA 1
ATOM 695 C C . SER A 1 87 ? 14.673 -1.131 -5.316 1.00 97.38 87 SER A C 1
ATOM 697 O O . SER A 1 87 ? 13.675 -1.810 -5.545 1.00 97.38 87 SER A O 1
ATOM 699 N N . ARG A 1 88 ? 15.185 -1.010 -4.083 1.00 98.06 88 ARG A N 1
ATOM 700 C CA . ARG A 1 88 ? 14.605 -1.668 -2.901 1.00 98.06 88 ARG A CA 1
ATOM 701 C C . ARG A 1 88 ? 13.211 -1.140 -2.558 1.00 98.06 88 ARG A C 1
ATOM 703 O O . ARG A 1 88 ? 12.335 -1.934 -2.233 1.00 98.06 88 ARG A O 1
ATOM 710 N N . VAL A 1 89 ? 12.968 0.167 -2.689 1.00 98.12 89 VAL A N 1
ATOM 711 C CA . VAL A 1 89 ? 11.617 0.742 -2.524 1.00 98.12 89 VAL A CA 1
ATOM 712 C C . VAL A 1 89 ? 10.656 0.220 -3.598 1.00 98.12 89 VAL A C 1
ATOM 714 O O . VAL A 1 89 ? 9.528 -0.155 -3.288 1.00 98.12 89 VAL A O 1
ATOM 717 N N . ILE A 1 90 ? 11.093 0.134 -4.857 1.00 98.06 90 ILE A N 1
ATOM 718 C CA . ILE A 1 90 ? 10.262 -0.409 -5.943 1.00 98.06 90 ILE A CA 1
ATOM 719 C C . ILE A 1 90 ? 9.973 -1.904 -5.733 1.00 98.06 90 ILE A C 1
ATOM 721 O O . ILE A 1 90 ? 8.844 -2.349 -5.941 1.00 98.06 90 ILE A O 1
ATOM 725 N N . HIS A 1 91 ? 10.954 -2.669 -5.254 1.00 98.31 91 HIS A N 1
ATOM 726 C CA . HIS A 1 91 ? 10.770 -4.065 -4.863 1.00 98.31 91 HIS A CA 1
ATOM 727 C C . HIS A 1 91 ? 9.768 -4.228 -3.713 1.00 98.31 91 HIS A C 1
ATOM 729 O O . HIS A 1 91 ? 8.875 -5.072 -3.812 1.00 98.31 91 HIS A O 1
ATOM 735 N N . LEU A 1 92 ? 9.836 -3.381 -2.679 1.00 98.44 92 LEU A N 1
ATOM 736 C CA . LEU A 1 92 ? 8.841 -3.345 -1.603 1.00 98.44 92 LEU A CA 1
ATOM 737 C C . LEU A 1 92 ? 7.422 -3.157 -2.166 1.00 98.44 92 LEU A C 1
ATOM 739 O O . LEU A 1 92 ? 6.504 -3.875 -1.770 1.00 98.44 92 LEU A O 1
ATOM 743 N N . PHE A 1 93 ? 7.234 -2.240 -3.120 1.00 98.00 93 PHE A N 1
ATOM 744 C CA . PHE A 1 93 ? 5.925 -2.024 -3.745 1.00 98.00 93 PHE A CA 1
ATOM 745 C C . PHE A 1 93 ? 5.461 -3.212 -4.579 1.00 98.00 93 PHE A C 1
ATOM 747 O O . PHE A 1 93 ? 4.292 -3.578 -4.488 1.00 98.00 93 PHE A O 1
ATOM 754 N N . ALA A 1 94 ? 6.348 -3.863 -5.335 1.00 98.12 94 ALA A N 1
ATOM 755 C CA . ALA A 1 94 ? 5.979 -5.059 -6.091 1.00 98.12 94 ALA A CA 1
ATOM 756 C C . ALA A 1 94 ? 5.534 -6.200 -5.165 1.00 98.12 94 ALA A C 1
ATOM 758 O O . ALA A 1 94 ? 4.507 -6.834 -5.410 1.00 98.12 94 ALA A O 1
ATOM 759 N N . ARG A 1 95 ? 6.245 -6.397 -4.045 1.00 97.69 95 ARG A N 1
ATOM 760 C CA . ARG A 1 95 ? 5.843 -7.347 -2.998 1.00 97.69 95 ARG A CA 1
ATOM 761 C C . ARG A 1 95 ? 4.491 -6.989 -2.388 1.00 97.69 95 ARG A C 1
ATOM 763 O O . ARG A 1 95 ? 3.658 -7.876 -2.216 1.00 97.69 95 ARG A O 1
ATOM 770 N N . GLY A 1 96 ? 4.282 -5.714 -2.061 1.00 96.94 96 GLY A N 1
ATOM 771 C CA . GLY A 1 96 ? 3.036 -5.216 -1.482 1.00 96.94 96 GLY A CA 1
ATOM 772 C C . GLY A 1 96 ? 1.839 -5.393 -2.415 1.00 96.94 96 GLY A C 1
ATOM 773 O O . GLY A 1 96 ? 0.801 -5.874 -1.978 1.00 96.94 96 GLY A O 1
ATOM 774 N N . MET A 1 97 ? 1.996 -5.085 -3.706 1.00 96.62 97 MET A N 1
ATOM 775 C CA . MET A 1 97 ? 0.939 -5.247 -4.710 1.00 96.62 97 MET A CA 1
ATOM 776 C C . MET A 1 97 ? 0.546 -6.713 -4.907 1.00 96.62 97 MET A C 1
ATOM 778 O O . MET A 1 97 ? -0.644 -7.025 -4.897 1.00 96.62 97 MET A O 1
ATOM 782 N N . LEU A 1 98 ? 1.528 -7.615 -5.024 1.00 96.81 98 LEU A N 1
ATOM 783 C CA . LEU A 1 98 ? 1.258 -9.049 -5.137 1.00 96.81 98 LEU A CA 1
ATOM 784 C C . LEU A 1 98 ? 0.579 -9.591 -3.873 1.00 96.81 98 LEU A C 1
ATOM 786 O O . LEU A 1 98 ? -0.415 -10.302 -3.957 1.00 96.81 98 LEU A O 1
ATOM 790 N N . LEU A 1 99 ? 1.079 -9.218 -2.690 1.00 95.81 99 LEU A N 1
ATOM 791 C CA . LEU A 1 99 ? 0.465 -9.615 -1.425 1.00 95.81 99 LEU A CA 1
ATOM 792 C C . LEU A 1 99 ? -0.976 -9.110 -1.314 1.00 95.81 99 LEU A C 1
ATOM 794 O O . LEU A 1 99 ? -1.845 -9.865 -0.899 1.00 95.81 99 LEU A O 1
ATOM 798 N N . ASN A 1 100 ? -1.231 -7.861 -1.705 1.00 93.69 100 ASN A N 1
ATOM 799 C CA . ASN A 1 100 ? -2.569 -7.289 -1.697 1.00 93.69 100 ASN A CA 1
ATOM 800 C C . ASN A 1 100 ? -3.512 -8.038 -2.648 1.00 93.69 100 ASN A C 1
ATOM 802 O O . ASN A 1 100 ? -4.646 -8.293 -2.272 1.00 93.69 100 ASN A O 1
ATOM 806 N N . GLN A 1 101 ? -3.060 -8.435 -3.844 1.00 94.31 101 GLN A N 1
ATOM 807 C CA . GLN A 1 101 ? -3.865 -9.270 -4.746 1.00 94.31 101 GLN A CA 1
ATOM 808 C C . GLN A 1 101 ? -4.246 -10.610 -4.106 1.00 94.31 101 GLN A C 1
ATOM 810 O O . GLN A 1 101 ? -5.374 -11.058 -4.293 1.00 94.31 101 GLN A O 1
ATOM 815 N N . ASP A 1 102 ? -3.333 -11.227 -3.356 1.00 92.50 102 ASP A N 1
ATOM 816 C CA . ASP A 1 102 ? -3.573 -12.533 -2.739 1.00 92.50 102 ASP A CA 1
ATOM 817 C C . ASP A 1 102 ? -4.584 -12.484 -1.585 1.00 92.50 102 ASP A C 1
ATOM 819 O O . ASP A 1 102 ? -5.274 -13.471 -1.359 1.00 92.50 102 ASP A O 1
ATOM 823 N N . ILE A 1 103 ? -4.653 -11.366 -0.850 1.00 91.44 103 ILE A N 1
ATOM 824 C CA . ILE A 1 103 ? -5.442 -11.249 0.395 1.00 91.44 103 ILE A CA 1
ATOM 825 C C . ILE A 1 103 ? -6.614 -10.264 0.291 1.00 91.44 103 ILE A C 1
ATOM 827 O O . ILE A 1 103 ? -7.283 -9.981 1.287 1.00 91.44 103 ILE A O 1
ATOM 831 N N . VAL A 1 104 ? -6.847 -9.667 -0.883 1.00 89.00 104 VAL A N 1
ATOM 832 C CA . VAL A 1 104 ? -7.899 -8.658 -1.050 1.00 89.00 104 VAL A CA 1
ATOM 833 C C . VAL A 1 104 ? -9.272 -9.257 -0.740 1.00 89.00 104 VAL A C 1
ATOM 835 O O . VAL A 1 104 ? -9.710 -10.221 -1.360 1.00 89.00 104 VAL A O 1
ATOM 838 N N . GLY A 1 105 ? -9.980 -8.637 0.206 1.00 85.62 105 GLY A N 1
ATOM 839 C CA . GLY A 1 105 ? -11.301 -9.082 0.658 1.00 85.62 105 GLY A CA 1
ATOM 840 C C . GLY A 1 105 ? -11.279 -10.004 1.880 1.00 85.62 105 GLY A C 1
ATOM 841 O O . GLY A 1 105 ? -12.335 -10.206 2.480 1.00 85.62 105 GLY A O 1
ATOM 842 N N . ASP A 1 106 ? -10.107 -10.486 2.294 1.00 86.06 106 ASP A N 1
ATOM 843 C CA . ASP A 1 106 ? -9.962 -11.290 3.503 1.00 86.06 106 ASP A CA 1
ATOM 844 C C . ASP A 1 106 ? -9.728 -10.419 4.741 1.00 86.06 106 ASP A C 1
ATOM 846 O O . ASP A 1 106 ? -9.081 -9.369 4.700 1.00 86.06 106 ASP A O 1
ATOM 850 N N . ASP A 1 107 ? -10.241 -10.874 5.885 1.00 89.56 107 ASP A N 1
ATOM 851 C CA . ASP A 1 107 ? -9.933 -10.253 7.170 1.00 89.56 107 ASP A CA 1
ATOM 852 C C . ASP A 1 107 ? -8.607 -10.792 7.726 1.00 89.56 107 ASP A C 1
ATOM 854 O O . ASP A 1 107 ? -8.388 -12.005 7.769 1.00 89.56 107 ASP A O 1
ATOM 858 N N . TYR A 1 108 ? -7.742 -9.897 8.218 1.00 88.12 108 TYR A N 1
ATOM 859 C CA . TYR A 1 108 ? -6.431 -10.243 8.777 1.00 88.12 108 TYR A CA 1
ATOM 860 C C . TYR A 1 108 ? -6.474 -11.373 9.814 1.00 88.12 108 TYR A C 1
ATOM 862 O O . TYR A 1 108 ? -5.572 -12.213 9.853 1.00 88.12 108 TYR A O 1
ATOM 870 N N . TRP A 1 109 ? -7.511 -11.445 10.655 1.00 88.69 109 TRP A N 1
ATOM 871 C CA . TRP A 1 109 ? -7.596 -12.498 11.667 1.00 88.69 109 TRP A CA 1
ATOM 872 C C . TRP A 1 109 ? -7.799 -13.886 11.064 1.00 88.69 109 TRP A C 1
ATOM 874 O O . TRP A 1 109 ? -7.289 -14.858 11.629 1.00 88.69 109 TRP A O 1
ATOM 884 N N . LEU A 1 110 ? -8.461 -13.963 9.909 1.00 91.94 110 LEU A N 1
ATOM 885 C CA . LEU A 1 110 ? -8.772 -15.203 9.201 1.00 91.94 110 LEU A CA 1
ATOM 886 C C . LEU A 1 110 ? -7.615 -15.708 8.330 1.00 91.94 110 LEU A C 1
ATOM 888 O O . LEU A 1 110 ? -7.635 -16.868 7.923 1.00 91.94 110 LEU A O 1
ATOM 892 N N . LEU A 1 111 ? -6.595 -14.878 8.093 1.00 89.38 111 LEU A N 1
ATOM 893 C CA . LEU A 1 111 ? -5.420 -15.278 7.327 1.00 89.38 111 LEU A CA 1
ATOM 894 C C . LEU A 1 111 ? -4.646 -16.419 7.995 1.00 89.38 111 LEU A C 1
ATOM 896 O O . LEU A 1 111 ? -4.505 -16.493 9.227 1.00 89.38 111 LEU A O 1
ATOM 900 N N . SER A 1 112 ? -4.067 -17.270 7.150 1.00 93.94 112 SER A N 1
ATOM 901 C CA . SER A 1 112 ? -3.125 -18.301 7.565 1.00 93.94 112 SER A CA 1
ATOM 902 C C . SER A 1 112 ? -1.861 -17.683 8.171 1.00 93.94 112 SER A C 1
ATOM 904 O O . SER A 1 112 ? -1.496 -16.538 7.893 1.00 93.94 112 SER A O 1
ATOM 906 N N . GLN A 1 113 ? -1.128 -18.465 8.970 1.00 95.38 113 GLN A N 1
ATOM 907 C CA . GLN A 1 113 ? 0.143 -17.997 9.531 1.00 95.38 113 GLN A CA 1
ATOM 908 C C . GLN A 1 113 ? 1.136 -17.592 8.432 1.00 95.38 113 GLN A C 1
ATOM 910 O O . GLN A 1 113 ? 1.796 -16.569 8.551 1.00 95.38 113 GLN A O 1
ATOM 915 N N . LYS A 1 114 ? 1.177 -18.337 7.320 1.00 96.06 114 LYS A N 1
ATOM 916 C CA . LYS A 1 114 ? 2.053 -18.042 6.180 1.00 96.06 114 LYS A CA 1
ATOM 917 C C . LYS A 1 114 ? 1.777 -16.658 5.581 1.00 96.06 114 LYS A C 1
ATOM 919 O O . LYS A 1 114 ? 2.710 -15.962 5.194 1.00 96.06 114 LYS A O 1
ATOM 924 N N . GLU A 1 115 ? 0.514 -16.256 5.476 1.00 95.31 115 GLU A N 1
ATOM 925 C CA . GLU A 1 115 ? 0.143 -14.927 4.969 1.00 95.31 115 GLU A CA 1
ATOM 926 C C . GLU A 1 115 ? 0.482 -13.830 5.980 1.00 95.31 115 GLU A C 1
ATOM 928 O O . GLU A 1 115 ? 1.054 -12.807 5.603 1.00 95.31 115 GLU A O 1
ATOM 933 N N . LYS A 1 116 ? 0.236 -14.074 7.272 1.00 96.25 116 LYS A N 1
ATOM 934 C CA . LYS A 1 116 ? 0.642 -13.164 8.357 1.00 96.25 116 LYS A CA 1
ATOM 935 C C . LYS A 1 116 ? 2.158 -12.954 8.395 1.00 96.25 116 LYS A C 1
ATOM 937 O O . LYS A 1 116 ? 2.616 -11.823 8.562 1.00 96.25 116 LYS A O 1
ATOM 942 N N . ASP A 1 117 ? 2.941 -14.000 8.150 1.00 97.19 117 ASP A N 1
ATOM 943 C CA . ASP A 1 117 ? 4.402 -13.914 8.053 1.00 97.19 117 ASP A CA 1
ATOM 944 C C . ASP A 1 117 ? 4.841 -13.060 6.851 1.00 97.19 117 ASP A C 1
ATOM 946 O O . ASP A 1 117 ? 5.778 -12.266 6.960 1.00 97.19 117 ASP A O 1
ATOM 950 N N . ARG A 1 118 ? 4.145 -13.162 5.707 1.00 96.50 118 ARG A N 1
ATOM 951 C CA . ARG A 1 118 ? 4.408 -12.311 4.530 1.00 96.50 118 ARG A CA 1
ATOM 952 C C . ARG A 1 118 ? 4.140 -10.836 4.828 1.00 96.50 118 ARG A C 1
ATOM 954 O O . ARG A 1 118 ? 4.965 -10.003 4.456 1.00 96.50 118 ARG A O 1
ATOM 961 N N . ILE A 1 119 ? 3.036 -10.526 5.511 1.00 96.94 119 ILE A N 1
ATOM 962 C CA . ILE A 1 119 ? 2.692 -9.160 5.944 1.00 96.94 119 ILE A CA 1
ATOM 963 C C . ILE A 1 119 ? 3.743 -8.636 6.921 1.00 96.94 119 ILE A C 1
ATOM 965 O O . ILE A 1 119 ? 4.270 -7.543 6.736 1.00 96.94 119 ILE A O 1
ATOM 969 N N . THR A 1 120 ? 4.112 -9.443 7.914 1.00 97.38 120 THR A N 1
ATOM 970 C CA . THR A 1 120 ? 5.136 -9.084 8.904 1.00 97.38 120 THR A CA 1
ATOM 971 C C . THR A 1 120 ? 6.468 -8.790 8.216 1.00 97.38 120 THR A C 1
ATOM 973 O O . THR A 1 120 ? 7.081 -7.758 8.460 1.00 97.38 120 THR A O 1
ATOM 976 N N . SER A 1 121 ? 6.888 -9.638 7.273 1.00 97.81 121 SER A N 1
ATOM 977 C CA . SER A 1 121 ? 8.096 -9.410 6.473 1.00 97.81 121 SER A CA 1
ATOM 978 C C . SER A 1 121 ? 8.040 -8.114 5.652 1.00 97.81 121 SER A C 1
ATOM 980 O O . SER A 1 121 ? 9.066 -7.447 5.513 1.00 97.81 121 SER A O 1
ATOM 982 N N . LEU A 1 122 ? 6.872 -7.750 5.111 1.00 98.06 122 LEU A N 1
ATOM 983 C CA . LEU A 1 122 ? 6.678 -6.488 4.394 1.00 98.06 122 LEU A CA 1
ATOM 984 C C . LEU A 1 122 ? 6.803 -5.282 5.341 1.00 98.06 122 LEU A C 1
ATOM 986 O O . LEU A 1 122 ? 7.454 -4.295 4.997 1.00 98.06 122 LEU A O 1
ATOM 990 N N . ILE A 1 123 ? 6.230 -5.377 6.545 1.00 98.25 123 ILE A N 1
ATOM 991 C CA . ILE A 1 123 ? 6.333 -4.348 7.590 1.00 98.25 123 ILE A CA 1
ATOM 992 C C . ILE A 1 123 ? 7.793 -4.153 8.009 1.00 98.25 123 ILE A C 1
ATOM 994 O O . ILE A 1 123 ? 8.271 -3.021 8.010 1.00 98.25 123 ILE A O 1
ATOM 998 N N . GLU A 1 124 ? 8.533 -5.228 8.293 1.00 98.38 124 GLU A N 1
ATOM 999 C CA . GLU A 1 124 ? 9.946 -5.130 8.693 1.00 98.38 124 GLU A CA 1
ATOM 1000 C C . GLU A 1 124 ? 10.819 -4.466 7.616 1.00 98.38 124 GLU A C 1
ATOM 1002 O O . GLU A 1 124 ? 11.648 -3.605 7.923 1.00 98.38 124 GLU A O 1
ATOM 1007 N N . GLU A 1 125 ? 10.624 -4.815 6.340 1.00 97.81 125 GLU A N 1
ATOM 1008 C CA . GLU A 1 125 ? 11.356 -4.175 5.239 1.00 97.81 125 GLU A CA 1
ATOM 1009 C C . GLU A 1 125 ? 10.979 -2.691 5.096 1.00 97.81 125 GLU A C 1
ATOM 1011 O O . GLU A 1 125 ? 11.856 -1.844 4.906 1.00 97.81 125 GLU A O 1
ATOM 1016 N N . THR A 1 126 ? 9.695 -2.362 5.263 1.00 98.38 126 THR A N 1
ATOM 1017 C CA . THR A 1 126 ? 9.203 -0.977 5.244 1.00 98.38 126 THR A CA 1
ATOM 1018 C C . THR A 1 126 ? 9.836 -0.149 6.358 1.00 98.38 126 THR A C 1
ATOM 1020 O O . THR A 1 126 ? 10.330 0.948 6.101 1.00 98.38 126 THR A O 1
ATOM 1023 N N . LEU A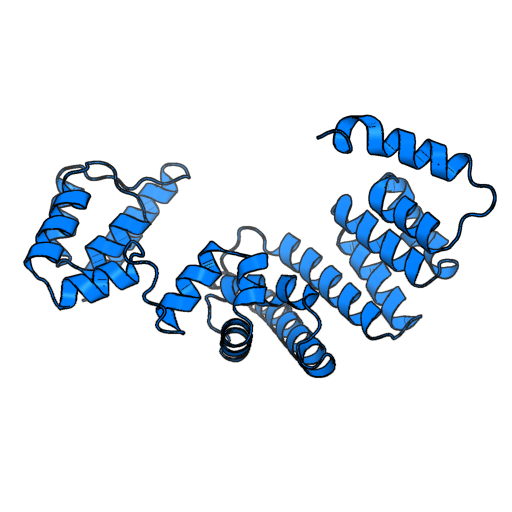 1 127 ? 9.877 -0.676 7.585 1.00 98.25 127 LEU A N 1
ATOM 1024 C CA . LEU A 1 127 ? 10.493 -0.011 8.736 1.00 98.25 127 LEU A CA 1
ATOM 1025 C C . LEU A 1 127 ? 11.984 0.238 8.502 1.00 98.25 127 LEU A C 1
ATOM 1027 O O . LEU A 1 127 ? 12.470 1.338 8.761 1.00 98.25 127 LEU A O 1
ATOM 1031 N N . LYS A 1 128 ? 12.696 -0.747 7.945 1.00 98.19 128 LYS A N 1
ATOM 1032 C CA . LYS A 1 128 ? 14.109 -0.602 7.585 1.00 98.19 128 LYS A CA 1
ATOM 1033 C C . LYS A 1 128 ? 14.322 0.533 6.578 1.00 98.19 128 LYS A C 1
ATOM 1035 O O . LYS A 1 128 ? 15.150 1.408 6.821 1.00 98.19 128 LYS A O 1
ATOM 1040 N N . LEU A 1 129 ? 13.563 0.555 5.480 1.00 98.25 129 LEU A N 1
ATOM 1041 C CA . LEU A 1 129 ? 13.662 1.608 4.459 1.00 98.25 129 LEU A CA 1
ATOM 1042 C C . LEU A 1 129 ? 13.246 2.985 4.992 1.00 98.25 129 LEU A C 1
ATOM 1044 O O . LEU A 1 129 ? 13.837 3.997 4.607 1.00 98.25 129 LEU A O 1
ATOM 1048 N N . TYR A 1 130 ? 12.269 3.030 5.899 1.00 97.62 130 TYR A N 1
ATOM 1049 C CA . TYR A 1 130 ? 11.844 4.256 6.566 1.00 97.62 130 TYR A CA 1
ATOM 1050 C C . TYR A 1 130 ? 12.977 4.827 7.422 1.00 97.62 130 TYR A C 1
ATOM 1052 O O . TYR A 1 130 ? 13.323 5.998 7.266 1.00 97.62 130 TYR A O 1
ATOM 1060 N N . THR A 1 131 ? 13.619 3.995 8.250 1.00 97.12 131 THR A N 1
ATOM 1061 C CA . THR A 1 131 ? 14.788 4.393 9.047 1.00 97.12 131 THR A CA 1
ATOM 1062 C C . THR A 1 131 ? 15.960 4.831 8.170 1.00 97.12 131 THR A C 1
ATOM 1064 O O . THR A 1 131 ? 16.547 5.872 8.444 1.00 97.12 131 THR A O 1
ATOM 1067 N N . GLU A 1 132 ? 16.280 4.093 7.102 1.00 97.31 132 GLU A N 1
ATOM 1068 C CA . GLU A 1 132 ? 17.365 4.453 6.174 1.00 97.31 132 GLU A CA 1
ATOM 1069 C C . GLU A 1 132 ? 17.137 5.806 5.479 1.00 97.31 132 GLU A C 1
ATOM 1071 O O . GLU A 1 132 ? 18.098 6.510 5.186 1.00 97.31 132 GLU A O 1
ATOM 1076 N N . SER A 1 133 ? 15.878 6.181 5.229 1.00 96.50 133 SER A N 1
ATOM 1077 C CA . SER A 1 133 ? 15.520 7.485 4.646 1.00 96.50 133 SER A CA 1
ATOM 1078 C C . SER A 1 133 ? 15.378 8.618 5.662 1.00 96.50 133 SER A C 1
ATOM 1080 O O . SER A 1 133 ? 14.990 9.726 5.287 1.00 96.50 133 SER A O 1
ATOM 1082 N N . GLU A 1 134 ? 15.619 8.339 6.946 1.00 94.88 134 GLU A N 1
ATOM 1083 C CA . GLU A 1 134 ? 15.354 9.257 8.061 1.00 94.88 134 GLU A CA 1
ATOM 1084 C C . GLU A 1 134 ? 13.894 9.756 8.091 1.00 94.88 134 GLU A C 1
ATOM 1086 O O . GLU A 1 134 ? 13.600 10.858 8.543 1.00 94.88 134 GLU A O 1
ATOM 1091 N N . GLY A 1 135 ? 12.963 8.938 7.590 1.00 91.69 135 GLY A N 1
ATOM 1092 C CA . GLY A 1 135 ? 11.540 9.264 7.489 1.00 91.69 135 GLY A CA 1
ATOM 1093 C C . GLY A 1 135 ? 11.158 10.234 6.367 1.00 91.69 135 GLY A C 1
ATOM 1094 O O . GLY A 1 135 ? 10.013 10.676 6.325 1.00 91.69 135 GLY A O 1
ATOM 1095 N N . ASN A 1 136 ? 12.071 10.556 5.445 1.00 91.88 136 ASN A N 1
ATOM 1096 C CA . ASN A 1 136 ? 11.813 11.527 4.376 1.00 91.88 136 ASN A CA 1
ATOM 1097 C C . ASN A 1 136 ? 11.137 10.926 3.131 1.00 91.88 136 ASN A C 1
ATOM 1099 O O . ASN A 1 136 ? 10.580 11.672 2.321 1.00 91.88 136 ASN A O 1
ATOM 1103 N N . ASP A 1 137 ? 11.176 9.600 2.939 1.00 95.38 137 ASP A N 1
ATOM 1104 C CA . ASP A 1 137 ? 10.534 8.975 1.779 1.00 95.38 137 ASP A CA 1
ATOM 1105 C C . ASP A 1 137 ? 9.027 8.792 1.999 1.00 95.38 137 ASP A C 1
ATOM 1107 O O . ASP A 1 137 ? 8.547 7.775 2.506 1.00 95.38 137 ASP A O 1
ATOM 1111 N N . PHE A 1 138 ? 8.266 9.791 1.551 1.00 94.00 138 PHE A N 1
ATOM 1112 C CA . PHE A 1 138 ? 6.807 9.792 1.608 1.00 94.00 138 PHE A CA 1
ATOM 1113 C C . PHE A 1 138 ? 6.169 8.580 0.912 1.00 94.00 138 PHE A C 1
ATOM 1115 O O . PHE A 1 138 ? 5.081 8.150 1.294 1.00 94.00 138 PHE A O 1
ATOM 1122 N N . ARG A 1 139 ? 6.829 7.983 -0.090 1.00 94.62 139 ARG A N 1
ATOM 1123 C CA . ARG A 1 139 ? 6.244 6.871 -0.849 1.00 94.62 139 ARG A CA 1
ATOM 1124 C C . ARG A 1 139 ? 5.978 5.661 0.047 1.00 94.62 139 ARG A C 1
ATOM 1126 O O . ARG A 1 139 ? 5.032 4.926 -0.221 1.00 94.62 139 ARG A O 1
ATOM 1133 N N . LEU A 1 140 ? 6.746 5.492 1.127 1.00 97.31 140 LEU A N 1
ATOM 1134 C CA . LEU A 1 140 ? 6.576 4.407 2.097 1.00 97.31 140 LEU A CA 1
ATOM 1135 C C . LEU A 1 140 ? 5.223 4.456 2.821 1.00 97.31 140 LEU A C 1
ATOM 1137 O O . LEU A 1 140 ? 4.742 3.417 3.271 1.00 97.31 140 LEU A O 1
ATOM 1141 N N . PHE A 1 141 ? 4.554 5.614 2.876 1.00 95.81 141 PHE A N 1
ATOM 1142 C CA . PHE A 1 141 ? 3.217 5.724 3.467 1.00 95.81 141 PHE A CA 1
ATOM 1143 C C . PHE A 1 141 ? 2.142 4.965 2.677 1.00 95.81 141 PHE A C 1
ATOM 1145 O O . PHE A 1 141 ? 1.159 4.535 3.276 1.00 95.81 141 PHE A O 1
ATOM 1152 N N . ASN A 1 142 ? 2.382 4.672 1.391 1.00 93.56 142 ASN A N 1
ATOM 1153 C CA . ASN A 1 142 ? 1.539 3.765 0.600 1.00 93.56 142 ASN A CA 1
ATOM 1154 C C . ASN A 1 142 ? 1.609 2.301 1.071 1.00 93.56 142 ASN A C 1
ATOM 1156 O O . ASN A 1 142 ? 0.832 1.478 0.602 1.00 93.56 142 ASN A O 1
ATOM 1160 N N . VAL A 1 143 ? 2.534 1.964 1.976 1.00 96.31 143 VAL A N 1
ATOM 1161 C CA . VAL A 1 143 ? 2.628 0.642 2.616 1.00 96.31 143 VAL A CA 1
ATOM 1162 C C . VAL A 1 143 ? 2.346 0.748 4.114 1.00 96.31 143 VAL A C 1
ATOM 1164 O O . VAL A 1 143 ? 1.598 -0.065 4.644 1.00 96.31 143 VAL A O 1
ATOM 1167 N N . ILE A 1 144 ? 2.875 1.773 4.793 1.00 96.94 144 ILE A N 1
ATOM 1168 C CA . ILE A 1 144 ? 2.686 1.981 6.241 1.00 96.94 144 ILE A CA 1
ATOM 1169 C C . ILE A 1 144 ? 1.200 2.076 6.602 1.00 96.94 144 ILE A C 1
ATOM 1171 O O . ILE A 1 144 ? 0.758 1.347 7.488 1.00 96.94 144 ILE A O 1
ATOM 1175 N N . VAL A 1 145 ? 0.434 2.939 5.922 1.00 94.00 145 VAL A N 1
ATOM 1176 C CA . VAL A 1 145 ? -0.980 3.172 6.263 1.00 94.00 145 VAL A CA 1
ATOM 1177 C C . VAL A 1 145 ? -1.827 1.922 5.988 1.00 94.00 145 VAL A C 1
ATOM 1179 O O . VAL A 1 145 ? -2.471 1.448 6.927 1.00 94.00 145 VAL A O 1
ATOM 1182 N N . PRO A 1 146 ? -1.777 1.299 4.789 1.00 93.00 146 PRO A N 1
ATOM 1183 C CA . PRO A 1 146 ? -2.538 0.076 4.541 1.00 93.00 146 PRO A CA 1
ATOM 1184 C C . PRO A 1 146 ? -2.156 -1.078 5.469 1.00 93.00 146 PRO A C 1
ATOM 1186 O O . PRO A 1 146 ? -3.043 -1.754 5.975 1.00 93.00 146 PRO A O 1
ATOM 1189 N N . CYS A 1 147 ? -0.866 -1.293 5.752 1.00 95.12 147 CYS A N 1
ATOM 1190 C CA . CYS A 1 147 ? -0.445 -2.347 6.679 1.00 95.12 147 CYS A CA 1
ATOM 1191 C C . CYS A 1 147 ? -0.952 -2.096 8.103 1.00 95.12 147 CYS A C 1
ATOM 1193 O O . CYS A 1 147 ? -1.390 -3.035 8.768 1.00 95.12 147 CYS A O 1
ATOM 1195 N N . TYR A 1 148 ? -0.913 -0.849 8.579 1.00 94.94 148 TYR A N 1
ATOM 1196 C CA . TYR A 1 148 ? -1.395 -0.510 9.915 1.00 94.94 148 TYR A CA 1
ATOM 1197 C C . TYR A 1 148 ? -2.899 -0.772 10.059 1.00 94.94 148 TYR A C 1
ATOM 1199 O O . TYR A 1 148 ? -3.316 -1.464 10.988 1.00 94.94 148 TYR A O 1
ATOM 1207 N N . LEU A 1 149 ? -3.698 -0.314 9.092 1.00 89.81 149 LEU A N 1
ATOM 1208 C CA . LEU A 1 149 ? -5.142 -0.552 9.059 1.00 89.81 149 LEU A CA 1
ATOM 1209 C C . LEU A 1 149 ? -5.474 -2.040 8.905 1.00 89.81 149 LEU A C 1
ATOM 1211 O O . LEU A 1 149 ? -6.292 -2.592 9.644 1.00 89.81 149 LEU A O 1
ATOM 1215 N N . PHE A 1 150 ? -4.805 -2.722 7.973 1.00 90.06 150 PHE A N 1
ATOM 1216 C CA . PHE A 1 150 ? -5.062 -4.130 7.692 1.00 90.06 150 PHE A CA 1
ATOM 1217 C C . PHE A 1 150 ? -4.761 -5.018 8.903 1.00 90.06 150 PHE A C 1
ATOM 1219 O O . PHE A 1 150 ? -5.552 -5.898 9.235 1.00 90.06 150 PHE A O 1
ATOM 1226 N N . THR A 1 151 ? -3.680 -4.731 9.634 1.00 90.31 151 THR A N 1
ATOM 1227 C CA . THR A 1 151 ? -3.310 -5.447 10.869 1.00 90.31 151 THR A CA 1
ATOM 1228 C C . THR A 1 151 ? -4.138 -5.043 12.093 1.00 90.31 151 THR A C 1
ATOM 1230 O O . THR A 1 151 ? -3.785 -5.395 13.216 1.00 90.31 151 THR A O 1
ATOM 1233 N N . LYS A 1 152 ? -5.265 -4.344 11.902 1.00 86.94 152 LYS A N 1
ATOM 1234 C CA . LYS A 1 152 ? -6.161 -3.888 12.978 1.00 86.94 152 LYS A CA 1
ATOM 1235 C C . LYS A 1 152 ? -5.431 -3.027 14.006 1.00 86.94 152 LYS A C 1
ATOM 1237 O O . LYS A 1 152 ? -5.622 -3.193 15.208 1.00 86.94 152 LYS A O 1
ATOM 1242 N N . GLU A 1 153 ? -4.558 -2.147 13.519 1.00 88.06 153 GLU A N 1
ATOM 1243 C CA . GLU A 1 153 ? -3.865 -1.142 14.326 1.00 88.06 153 GLU A CA 1
ATOM 1244 C C . GLU A 1 153 ? -2.941 -1.733 15.410 1.00 88.06 153 GLU A C 1
ATOM 1246 O O . GLU A 1 153 ? -2.576 -1.053 16.373 1.00 88.06 153 GLU A O 1
ATOM 1251 N N . SER A 1 154 ? -2.533 -3.001 15.252 1.00 87.44 154 SER A N 1
ATOM 1252 C CA . SER A 1 154 ? -1.807 -3.742 16.290 1.00 87.44 154 SER A CA 1
ATOM 1253 C C . SER A 1 154 ? -0.308 -3.435 16.368 1.00 87.44 154 SER A C 1
ATOM 1255 O O . SER A 1 154 ? 0.307 -3.700 17.399 1.00 87.44 154 SER A O 1
ATOM 1257 N N . ASP A 1 155 ? 0.308 -2.911 15.299 1.00 92.69 155 ASP A N 1
ATOM 1258 C CA . ASP A 1 155 ? 1.749 -2.615 15.290 1.00 92.69 155 ASP A CA 1
ATOM 1259 C C . ASP A 1 155 ? 2.035 -1.215 15.860 1.00 92.69 155 ASP A C 1
ATOM 1261 O O . ASP A 1 155 ? 1.767 -0.185 15.234 1.00 92.69 155 ASP A O 1
ATOM 1265 N N . GLU A 1 156 ? 2.615 -1.177 17.060 1.00 94.25 156 GLU A N 1
ATOM 1266 C CA . GLU A 1 156 ? 2.926 0.068 17.768 1.00 94.25 156 GLU A CA 1
ATOM 1267 C C . GLU A 1 156 ? 3.968 0.934 17.050 1.00 94.25 156 GLU A C 1
ATOM 1269 O O . GLU A 1 156 ? 3.936 2.159 17.161 1.00 94.25 156 GLU A O 1
ATOM 1274 N N . ARG A 1 157 ? 4.876 0.321 16.282 1.00 97.00 157 ARG A N 1
ATOM 1275 C CA . ARG A 1 157 ? 5.931 1.044 15.558 1.00 97.00 157 ARG A CA 1
ATOM 1276 C C . ARG A 1 157 ? 5.324 1.804 14.388 1.00 97.00 157 ARG A C 1
ATOM 1278 O O . ARG A 1 157 ? 5.664 2.966 14.171 1.00 97.00 157 ARG A O 1
ATOM 1285 N N . LEU A 1 158 ? 4.397 1.169 13.667 1.00 96.50 158 LEU A N 1
ATOM 1286 C CA . LEU A 1 158 ? 3.627 1.833 12.615 1.00 96.50 158 LEU A CA 1
ATOM 1287 C C . LEU A 1 158 ? 2.752 2.948 13.200 1.00 96.50 158 LEU A C 1
ATOM 1289 O O . LEU A 1 158 ? 2.762 4.055 12.664 1.00 96.50 158 LEU A O 1
ATOM 1293 N N . ARG A 1 159 ? 2.092 2.706 14.342 1.00 94.56 159 ARG A N 1
ATOM 1294 C CA . ARG A 1 159 ? 1.323 3.733 15.069 1.00 94.56 159 ARG A CA 1
ATOM 1295 C C . ARG A 1 159 ? 2.170 4.967 15.384 1.00 94.56 159 ARG A C 1
ATOM 1297 O O . ARG A 1 159 ? 1.750 6.090 15.111 1.00 94.56 159 ARG A O 1
ATOM 1304 N N . ASP A 1 160 ? 3.372 4.777 15.922 1.00 94.75 160 ASP A N 1
ATOM 1305 C CA . ASP A 1 160 ? 4.275 5.880 16.261 1.00 94.75 160 ASP A CA 1
ATOM 1306 C C . ASP A 1 160 ? 4.747 6.658 15.025 1.00 94.75 160 ASP A C 1
ATOM 1308 O O . ASP A 1 160 ? 4.892 7.883 15.083 1.00 94.75 160 ASP A O 1
ATOM 1312 N N . ILE A 1 161 ? 4.970 5.973 13.898 1.00 96.00 161 ILE A N 1
ATOM 1313 C CA . ILE A 1 161 ? 5.311 6.619 12.624 1.00 96.00 161 ILE A CA 1
ATOM 1314 C C . ILE A 1 161 ? 4.127 7.437 12.099 1.00 96.00 161 ILE A C 1
ATOM 1316 O O . ILE A 1 161 ? 4.321 8.606 11.755 1.00 96.00 161 ILE A O 1
ATOM 1320 N N . CYS A 1 162 ? 2.916 6.872 12.086 1.00 94.62 162 CYS A N 1
ATOM 1321 C CA . CYS A 1 162 ? 1.694 7.577 11.690 1.00 94.62 162 CYS A CA 1
ATOM 1322 C C . CYS A 1 162 ? 1.473 8.825 12.555 1.00 94.62 162 CYS A C 1
ATOM 1324 O O . CYS A 1 162 ? 1.247 9.911 12.028 1.00 94.62 162 CYS A O 1
ATOM 1326 N N . LYS A 1 163 ? 1.657 8.704 13.877 1.00 92.31 163 LYS A N 1
ATOM 1327 C CA . LYS A 1 163 ? 1.527 9.817 14.826 1.00 92.31 163 LYS A CA 1
ATOM 1328 C C . LYS A 1 163 ? 2.489 10.964 14.538 1.00 92.31 163 LYS A C 1
ATOM 1330 O O . LYS A 1 163 ? 2.092 12.124 14.574 1.00 92.31 163 LYS A O 1
ATOM 1335 N N . LYS A 1 164 ? 3.759 10.648 14.277 1.00 92.50 164 LYS A N 1
ATOM 1336 C CA . LYS A 1 164 ? 4.797 11.655 13.999 1.00 92.50 164 LYS A CA 1
ATOM 1337 C C . LYS A 1 164 ? 4.613 12.340 12.645 1.00 92.50 164 LYS A C 1
ATOM 1339 O O . LYS A 1 164 ? 5.093 13.454 12.475 1.00 92.50 164 LYS A O 1
ATOM 1344 N N . ASN A 1 165 ? 3.934 11.688 11.704 1.00 93.50 165 ASN A N 1
ATOM 1345 C CA . ASN A 1 165 ? 3.824 12.128 10.315 1.00 93.50 165 ASN A CA 1
ATOM 1346 C C . ASN A 1 165 ? 2.364 12.225 9.869 1.00 93.50 165 ASN A C 1
ATOM 1348 O O . ASN A 1 165 ? 2.014 11.786 8.774 1.00 93.50 165 ASN A O 1
ATOM 1352 N N . ILE A 1 166 ? 1.507 12.789 10.716 1.00 92.56 166 ILE A N 1
ATOM 1353 C CA . ILE A 1 166 ? 0.063 12.809 10.473 1.00 92.56 166 ILE A CA 1
ATOM 1354 C C . ILE A 1 166 ? -0.313 13.497 9.152 1.00 92.56 166 ILE A C 1
ATOM 1356 O O . ILE A 1 166 ? -1.186 13.025 8.438 1.00 92.56 166 ILE A O 1
ATOM 1360 N N . GLU A 1 167 ? 0.434 14.527 8.750 1.00 91.00 167 GLU A N 1
ATOM 1361 C CA . GLU A 1 167 ? 0.270 15.212 7.458 1.00 91.00 167 GLU A CA 1
ATOM 1362 C C . GLU A 1 167 ? 0.574 14.317 6.250 1.00 91.00 167 GLU A C 1
ATOM 1364 O O . GLU A 1 167 ? 0.070 14.534 5.149 1.00 91.00 167 GLU A O 1
ATOM 1369 N N . SER A 1 168 ? 1.429 13.311 6.435 1.00 91.75 168 SER A N 1
ATOM 1370 C CA . SER A 1 168 ? 1.684 12.305 5.411 1.00 91.75 168 SER A CA 1
ATOM 1371 C C . SER A 1 168 ? 0.547 11.288 5.351 1.00 91.75 168 SER A C 1
ATOM 1373 O O . SER A 1 168 ? 0.120 10.912 4.262 1.00 91.75 168 SER A O 1
ATOM 1375 N N . VAL A 1 169 ? 0.029 10.879 6.509 1.00 92.81 169 VAL A N 1
ATOM 1376 C CA . VAL A 1 169 ? -1.131 9.981 6.604 1.00 92.81 169 VAL A CA 1
ATOM 1377 C C . VAL A 1 169 ? -2.355 10.614 5.938 1.00 92.81 169 VAL A C 1
ATOM 1379 O O . VAL A 1 169 ? -2.995 9.965 5.120 1.00 92.81 169 VAL A O 1
ATOM 1382 N N . ASP A 1 170 ? -2.599 11.901 6.185 1.00 91.00 170 ASP A N 1
ATOM 1383 C CA . ASP A 1 170 ? -3.730 12.675 5.654 1.00 91.00 170 ASP A CA 1
ATOM 1384 C C . ASP A 1 170 ? -3.813 12.691 4.121 1.00 91.00 170 ASP A C 1
ATOM 1386 O O . ASP A 1 170 ? -4.893 12.696 3.536 1.00 91.00 170 ASP A O 1
ATOM 1390 N N . LYS A 1 171 ? -2.657 12.643 3.453 1.00 90.12 171 LYS A N 1
ATOM 1391 C CA . LYS A 1 171 ? -2.564 12.585 1.986 1.00 90.12 171 LYS A CA 1
ATOM 1392 C C . LYS A 1 171 ? -2.908 11.213 1.410 1.00 90.12 171 LYS A C 1
ATOM 1394 O O . LYS A 1 171 ? -3.173 11.127 0.213 1.00 90.12 171 LYS A O 1
ATOM 1399 N N . ILE A 1 172 ? -2.819 10.160 2.220 1.00 88.56 172 ILE A N 1
ATOM 1400 C CA . ILE A 1 172 ? -3.132 8.784 1.825 1.00 88.56 172 ILE A CA 1
ATOM 1401 C C . ILE A 1 172 ? -4.579 8.456 2.185 1.00 88.56 172 ILE A C 1
ATOM 1403 O O . ILE A 1 172 ? -5.322 7.978 1.334 1.00 88.56 172 ILE A O 1
ATOM 1407 N N . ASP A 1 173 ? -4.966 8.739 3.427 1.00 85.31 173 ASP A N 1
ATOM 1408 C CA . ASP A 1 173 ? -6.292 8.472 3.967 1.00 85.31 173 ASP A CA 1
ATOM 1409 C C . ASP A 1 173 ? -6.680 9.583 4.957 1.00 85.31 173 ASP A C 1
ATOM 1411 O O . ASP A 1 173 ? -6.230 9.617 6.106 1.00 85.31 173 ASP A O 1
ATOM 1415 N N . HIS A 1 174 ? -7.486 10.532 4.471 1.00 85.50 174 HIS A N 1
ATOM 1416 C CA . HIS A 1 174 ? -7.920 11.702 5.238 1.00 85.50 174 HIS A CA 1
ATOM 1417 C C . HIS A 1 174 ? -8.858 11.332 6.394 1.00 85.50 174 HIS A C 1
ATOM 1419 O O . HIS A 1 174 ? -8.801 11.950 7.456 1.00 85.50 174 HIS A O 1
ATOM 1425 N N . GLU A 1 175 ? -9.720 10.331 6.198 1.00 82.00 175 GLU A N 1
ATOM 1426 C CA . GLU A 1 175 ? -10.660 9.883 7.228 1.00 82.00 175 GLU A CA 1
ATOM 1427 C C . GLU A 1 175 ? -9.887 9.249 8.382 1.00 82.00 175 GLU A C 1
ATOM 1429 O O . GLU A 1 175 ? -9.973 9.720 9.516 1.00 82.00 175 GLU A O 1
ATOM 1434 N N . PHE A 1 176 ? -9.002 8.298 8.068 1.00 84.50 176 PHE A N 1
ATOM 1435 C CA . PHE A 1 176 ? -8.124 7.699 9.066 1.00 84.50 176 PHE A CA 1
ATOM 1436 C C . PHE A 1 176 ? -7.253 8.745 9.777 1.00 84.50 176 PHE A C 1
ATOM 1438 O O . PHE A 1 176 ? -7.120 8.705 10.999 1.00 84.50 176 PHE A O 1
ATOM 1445 N N . ALA A 1 177 ? -6.669 9.707 9.055 1.00 87.19 177 ALA A N 1
ATOM 1446 C CA . ALA A 1 177 ? -5.854 10.749 9.678 1.00 87.19 177 ALA A CA 1
ATOM 1447 C C . ALA A 1 177 ? -6.652 11.611 10.669 1.00 87.19 177 ALA A C 1
ATOM 1449 O O . ALA A 1 177 ? -6.131 11.952 11.734 1.00 87.19 177 ALA A O 1
ATOM 1450 N N . ASN A 1 178 ? -7.904 11.952 10.356 1.00 81.88 178 ASN A N 1
ATOM 1451 C CA . ASN A 1 178 ? -8.770 12.710 11.261 1.00 81.88 178 ASN A CA 1
ATOM 1452 C C . ASN A 1 178 ? -9.093 11.919 12.531 1.00 81.88 178 ASN A C 1
ATOM 1454 O O . ASN A 1 178 ? -8.871 12.426 13.636 1.00 81.88 178 ASN A O 1
ATOM 1458 N N . ASP A 1 179 ? -9.517 10.665 12.386 1.00 79.06 179 ASP A N 1
ATOM 1459 C CA . ASP A 1 179 ? -9.790 9.776 13.518 1.00 79.06 179 ASP A CA 1
ATOM 1460 C C . ASP A 1 179 ? -8.544 9.644 14.407 1.00 79.06 179 ASP A C 1
ATOM 1462 O O . ASP A 1 179 ? -8.592 9.791 15.635 1.00 79.06 179 ASP A O 1
ATOM 1466 N N . PHE A 1 180 ? -7.383 9.464 13.774 1.00 83.56 180 PHE A N 1
ATOM 1467 C CA . PHE A 1 180 ? -6.099 9.307 14.442 1.00 83.56 180 PHE A CA 1
ATOM 1468 C C . PHE A 1 180 ? -5.659 10.577 15.193 1.00 83.56 180 PHE A C 1
ATOM 1470 O O . PHE A 1 180 ? -5.151 10.479 16.317 1.00 83.56 180 PHE A O 1
ATOM 1477 N N . ARG A 1 181 ? -5.880 11.780 14.632 1.00 83.62 181 ARG A N 1
ATOM 1478 C CA . ARG A 1 181 ? -5.632 13.068 15.318 1.00 83.62 181 ARG A CA 1
ATOM 1479 C C . ARG A 1 181 ? -6.430 13.161 16.616 1.00 83.62 181 ARG A C 1
ATOM 1481 O O . ARG A 1 181 ? -5.903 13.549 17.662 1.00 83.62 181 ARG A O 1
ATOM 1488 N N . ILE A 1 182 ? -7.684 12.740 16.584 1.00 78.44 182 ILE A N 1
ATOM 1489 C CA . ILE A 1 182 ? -8.587 12.879 17.725 1.00 78.44 182 ILE A CA 1
ATOM 1490 C C . ILE A 1 182 ? -8.281 11.833 18.804 1.00 78.44 182 ILE A C 1
ATOM 1492 O O . ILE A 1 182 ? -8.278 12.159 19.997 1.00 78.44 182 ILE A O 1
ATOM 1496 N N . LEU A 1 183 ? -7.971 10.599 18.396 1.00 76.00 183 LEU A N 1
ATOM 1497 C CA . LEU A 1 183 ? -7.660 9.489 19.298 1.00 76.00 183 LEU A CA 1
ATOM 1498 C C . LEU A 1 183 ? -6.267 9.596 19.932 1.00 76.00 183 LEU A C 1
ATOM 1500 O O . LEU A 1 183 ? -6.105 9.287 21.114 1.00 76.00 183 LEU A O 1
ATOM 1504 N N . HIS A 1 184 ? -5.256 10.038 19.179 1.00 78.69 184 HIS A N 1
ATOM 1505 C CA . HIS A 1 184 ? -3.854 9.946 19.610 1.00 78.69 184 HIS A CA 1
ATOM 1506 C C . HIS A 1 184 ? -3.141 11.286 19.798 1.00 78.69 184 HIS A C 1
ATOM 1508 O O . HIS A 1 184 ? -2.100 11.322 20.471 1.00 78.69 184 HIS A O 1
ATOM 1514 N N . LEU A 1 185 ? -3.663 12.370 19.219 1.00 78.00 185 LEU A N 1
ATOM 1515 C CA . LEU A 1 185 ? -3.089 13.717 19.318 1.00 78.00 185 LEU A CA 1
ATOM 1516 C C . LEU A 1 185 ? -3.964 14.684 20.131 1.00 78.00 185 LEU A C 1
ATOM 1518 O O . LEU A 1 185 ? -3.536 15.808 20.373 1.00 78.00 185 LEU A O 1
ATOM 1522 N N . ASN A 1 186 ? -5.122 14.229 20.632 1.00 69.94 186 ASN A N 1
ATOM 1523 C CA . ASN A 1 186 ? -6.098 15.046 21.362 1.00 69.94 186 ASN A CA 1
ATOM 1524 C C . ASN A 1 186 ? -6.528 16.299 20.593 1.00 69.94 186 ASN A C 1
ATOM 1526 O O . ASN A 1 186 ? -6.830 17.326 21.198 1.00 69.94 186 ASN A O 1
ATOM 1530 N N . ASP A 1 187 ? -6.589 16.202 19.270 1.00 69.94 187 ASP A N 1
ATOM 1531 C CA . ASP A 1 187 ? -7.118 17.280 18.455 1.00 69.94 187 ASP A CA 1
ATOM 1532 C C . ASP A 1 187 ? -8.622 17.449 18.744 1.00 69.94 187 ASP A C 1
ATOM 1534 O O . ASP A 1 187 ? -9.385 16.478 18.778 1.00 69.94 187 ASP A O 1
ATOM 1538 N N . GLN A 1 188 ? -9.037 18.669 19.077 1.00 63.41 188 GLN A N 1
ATOM 1539 C CA . GLN A 1 188 ? -10.416 19.011 19.447 1.00 63.41 188 GLN A CA 1
ATOM 1540 C C . GLN A 1 188 ? -11.082 19.910 18.397 1.00 63.41 188 GLN A C 1
ATOM 1542 O O . GLN A 1 188 ? -12.214 20.337 18.607 1.00 63.41 188 GLN A O 1
ATOM 1547 N N . GLU A 1 189 ? -10.418 20.201 17.272 1.00 58.56 189 GLU A N 1
ATOM 1548 C CA . GLU A 1 189 ? -10.917 21.174 16.289 1.00 58.56 189 GLU A CA 1
ATOM 1549 C C . GLU A 1 189 ? -12.185 20.708 15.545 1.00 58.56 189 GLU A C 1
ATOM 1551 O O . GLU A 1 189 ? -12.932 21.531 15.015 1.00 58.56 189 GLU A O 1
ATOM 1556 N N . GLN A 1 190 ? -12.497 19.407 15.559 1.00 66.31 190 GLN A N 1
ATOM 1557 C CA . GLN A 1 190 ? -13.706 18.847 14.945 1.00 66.31 190 GLN A CA 1
ATOM 1558 C C . GLN A 1 190 ? -14.757 18.459 15.996 1.00 66.31 190 GLN A C 1
ATOM 1560 O O . GLN A 1 190 ? -14.824 17.306 16.430 1.00 66.31 190 GLN A O 1
ATOM 1565 N N . GLU A 1 191 ? -15.624 19.401 16.388 1.00 66.31 191 GLU A N 1
ATOM 1566 C CA . GLU A 1 191 ? -16.720 19.131 17.341 1.00 66.31 191 GLU A CA 1
ATOM 1567 C C . GLU A 1 191 ? -17.695 18.040 16.860 1.00 66.31 191 GLU A C 1
ATOM 1569 O O . GLU A 1 191 ? -18.289 17.346 17.683 1.00 66.31 191 GLU A O 1
ATOM 1574 N N . SER A 1 192 ? -17.862 17.872 15.544 1.00 70.38 192 SER A N 1
ATOM 1575 C CA . SER A 1 192 ? -18.793 16.907 14.944 1.00 70.38 192 SER A CA 1
ATOM 1576 C C . SER A 1 192 ? -18.274 15.468 14.904 1.00 70.38 192 SER A C 1
ATOM 1578 O O . SER A 1 192 ? -19.017 14.570 14.518 1.00 70.38 192 SER A O 1
ATOM 1580 N N . HIS A 1 193 ? -17.011 15.227 15.257 1.00 70.62 193 HIS A N 1
ATOM 1581 C CA . HIS A 1 193 ? -16.444 13.884 15.223 1.00 70.62 193 HIS A CA 1
ATOM 1582 C C . HIS A 1 193 ? -16.996 13.014 16.371 1.00 70.62 193 HIS A C 1
ATOM 1584 O O . HIS A 1 193 ? -17.032 13.494 17.511 1.00 70.62 193 HIS A O 1
ATOM 1590 N N . PRO A 1 194 ? -17.345 11.727 16.145 1.00 70.94 194 PRO A N 1
ATOM 1591 C CA . PRO A 1 194 ? -17.974 10.869 17.156 1.00 70.94 194 PRO A CA 1
ATOM 1592 C C . PRO A 1 194 ? -17.257 10.852 18.513 1.00 70.94 194 PRO A C 1
ATOM 1594 O O . PRO A 1 194 ? -17.892 10.989 19.554 1.00 70.94 194 PRO A O 1
ATOM 1597 N N . VAL A 1 195 ? -15.923 10.774 18.528 1.00 73.75 195 VAL A N 1
ATOM 1598 C CA . VAL A 1 195 ? -15.129 10.783 19.775 1.00 73.75 195 VAL A CA 1
ATOM 1599 C C . VAL A 1 195 ? -15.260 12.103 20.548 1.00 73.75 195 VAL A C 1
ATOM 1601 O O . VAL A 1 195 ? -15.335 12.087 21.777 1.00 73.75 195 VAL A O 1
ATOM 1604 N N . ASN A 1 196 ? -15.310 13.247 19.861 1.00 76.81 196 ASN A N 1
ATOM 1605 C CA . ASN A 1 196 ? -15.460 14.551 20.511 1.00 76.81 196 ASN A CA 1
ATOM 1606 C C . ASN A 1 196 ? -16.896 14.758 21.007 1.00 76.81 196 ASN A C 1
ATOM 1608 O O . ASN A 1 196 ? -17.087 15.281 22.107 1.00 76.81 196 ASN A O 1
ATOM 1612 N N . ILE A 1 197 ? -17.890 14.250 20.271 1.00 78.56 197 ILE A N 1
ATOM 1613 C CA . ILE A 1 197 ? -19.279 14.180 20.739 1.00 78.56 197 ILE A CA 1
ATOM 1614 C C . ILE A 1 197 ? -19.348 13.351 22.027 1.00 78.56 197 ILE A C 1
ATOM 1616 O O . ILE A 1 197 ? -19.885 13.836 23.019 1.00 78.56 197 ILE A O 1
ATOM 1620 N N . ILE A 1 198 ? -18.731 12.161 22.067 1.00 76.50 198 ILE A N 1
ATOM 1621 C CA . ILE A 1 198 ? -18.685 11.318 23.275 1.00 76.50 198 ILE A CA 1
ATOM 1622 C C . ILE A 1 198 ? -18.036 12.063 24.445 1.00 76.50 198 ILE A C 1
ATOM 1624 O O . ILE A 1 198 ? -18.616 12.119 25.531 1.00 76.50 198 ILE A O 1
ATOM 1628 N N . LYS A 1 199 ? -16.870 12.689 24.232 1.00 77.38 199 LYS A N 1
ATOM 1629 C CA . LYS A 1 199 ? -16.193 13.503 25.258 1.00 77.38 199 LYS A CA 1
ATOM 1630 C C . LYS A 1 199 ? -17.091 14.634 25.777 1.00 77.38 199 LYS A C 1
ATOM 1632 O O . LYS A 1 199 ? -17.135 14.872 26.983 1.00 77.38 199 LYS A O 1
ATOM 1637 N N . LYS A 1 200 ? -17.839 15.317 24.905 1.00 82.19 200 LYS A N 1
ATOM 1638 C CA . LYS A 1 200 ? -18.774 16.388 25.292 1.00 82.19 200 LYS A CA 1
ATOM 1639 C C . LYS A 1 200 ? -19.971 15.837 26.070 1.00 82.19 200 LYS A C 1
ATOM 1641 O O . LYS A 1 200 ? -20.314 16.376 27.118 1.00 82.19 200 LYS A O 1
ATOM 1646 N N . CYS A 1 201 ? -20.537 14.712 25.636 1.00 82.75 201 CYS A N 1
ATOM 1647 C CA . CYS 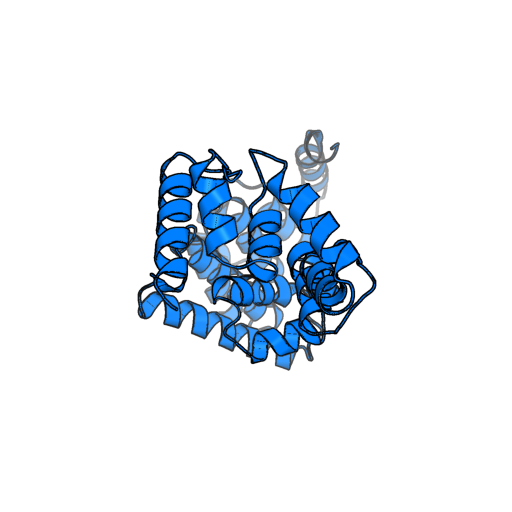A 1 201 ? -21.624 14.018 26.328 1.00 82.75 201 CYS A CA 1
ATOM 1648 C C . CYS A 1 201 ? -21.243 13.518 27.733 1.00 82.75 201 CYS A C 1
ATOM 1650 O O . CYS A 1 201 ? -22.126 13.383 28.574 1.00 82.75 201 CYS A O 1
ATOM 1652 N N . GLN A 1 202 ? -19.960 13.263 28.015 1.00 79.81 202 GLN A N 1
ATOM 1653 C CA . GLN A 1 202 ? -19.496 12.930 29.373 1.00 79.81 202 GLN A CA 1
ATOM 1654 C C . GLN A 1 202 ? -19.626 14.104 30.356 1.00 79.81 202 GLN A C 1
ATOM 1656 O O . GLN A 1 202 ? -19.733 13.881 31.560 1.00 79.81 202 GLN A O 1
ATOM 1661 N N . HIS A 1 203 ? -19.612 15.342 29.857 1.00 81.94 203 HIS A N 1
ATOM 1662 C CA . HIS A 1 203 ? -19.619 16.557 30.675 1.00 81.94 203 HIS A CA 1
ATOM 1663 C C . HIS A 1 203 ? -20.946 17.332 30.592 1.00 81.94 203 HIS A C 1
ATOM 1665 O O . HIS A 1 203 ? -21.221 18.157 31.462 1.00 81.94 203 HIS A O 1
ATOM 1671 N N . ASP A 1 204 ? -21.776 17.062 29.580 1.00 87.19 204 ASP A N 1
ATOM 1672 C CA . ASP A 1 204 ? -23.060 17.722 29.343 1.00 87.19 204 ASP A CA 1
ATOM 1673 C C . ASP A 1 204 ? -24.174 16.692 29.079 1.00 87.19 204 ASP A C 1
ATOM 1675 O O . ASP A 1 204 ? -24.351 16.188 27.965 1.00 87.19 204 ASP A O 1
ATOM 1679 N N . ASN A 1 205 ? -24.951 16.396 30.127 1.00 85.00 205 ASN A N 1
ATOM 1680 C CA . ASN A 1 205 ? -26.079 15.463 30.058 1.00 85.00 205 ASN A CA 1
ATOM 1681 C C . ASN A 1 205 ? -27.214 15.967 29.151 1.00 85.00 205 ASN A C 1
ATOM 1683 O O . ASN A 1 205 ? -27.867 15.160 28.498 1.00 85.00 205 ASN A O 1
ATOM 1687 N N . ALA A 1 206 ? -27.439 17.283 29.059 1.00 86.75 206 ALA A N 1
ATOM 1688 C CA . ALA A 1 206 ? -28.488 17.824 28.194 1.00 86.75 206 ALA A CA 1
ATOM 1689 C C . ALA A 1 206 ? -28.108 17.666 26.714 1.00 86.75 206 ALA A C 1
ATOM 1691 O O . ALA A 1 206 ? -28.944 17.312 25.878 1.00 86.75 206 ALA A O 1
ATOM 1692 N N . TYR A 1 207 ? -26.828 17.874 26.397 1.00 86.06 207 TYR A N 1
ATOM 1693 C CA . TYR A 1 207 ? -26.284 17.591 25.075 1.00 86.06 207 TYR A CA 1
ATOM 1694 C C . TYR A 1 207 ? -26.330 16.093 24.751 1.00 86.06 207 TYR A C 1
ATOM 1696 O O . TYR A 1 207 ? -26.763 15.721 23.660 1.00 86.06 207 TYR A O 1
ATOM 1704 N N . LYS A 1 208 ? -25.967 15.227 25.707 1.00 84.62 208 LYS A N 1
ATOM 1705 C CA . LYS A 1 208 ? -26.091 13.767 25.585 1.00 84.62 208 LYS A CA 1
ATOM 1706 C C . LYS A 1 208 ? -27.513 13.338 25.213 1.00 84.62 208 LYS A C 1
ATOM 1708 O O . LYS A 1 208 ? -27.688 12.635 24.218 1.00 84.62 208 LYS A O 1
ATOM 1713 N N . ASP A 1 209 ? -28.520 13.808 25.944 1.00 85.12 209 ASP A N 1
ATOM 1714 C CA . ASP A 1 209 ? -29.924 13.471 25.682 1.00 85.12 209 ASP A CA 1
ATOM 1715 C C . ASP A 1 209 ? -30.387 13.963 24.303 1.00 85.12 209 ASP A C 1
ATOM 1717 O O . ASP A 1 209 ? -31.110 13.262 23.590 1.00 85.12 209 ASP A O 1
ATOM 1721 N N . SER A 1 210 ? -29.934 15.152 23.892 1.00 86.56 210 SER A N 1
ATOM 1722 C CA . SER A 1 210 ? -30.208 15.716 22.566 1.00 86.56 210 SER A CA 1
ATOM 1723 C C . SER A 1 210 ? -29.625 14.858 21.438 1.00 86.56 210 SER A C 1
ATOM 1725 O O . SER A 1 210 ? -30.315 14.595 20.453 1.00 86.56 210 SER A O 1
ATOM 1727 N N . VAL A 1 211 ? -28.374 14.404 21.577 1.00 84.75 211 VAL A N 1
ATOM 1728 C CA . VAL A 1 211 ? -27.693 13.550 20.588 1.00 84.75 211 VAL A CA 1
ATOM 1729 C C . VAL A 1 211 ? -28.381 12.190 20.481 1.00 84.75 211 VAL A C 1
ATOM 1731 O O . VAL A 1 211 ? -28.742 11.778 19.379 1.00 84.75 211 VAL A O 1
ATOM 1734 N N . ILE A 1 212 ? -28.636 11.524 21.614 1.00 85.12 212 ILE A N 1
ATOM 1735 C CA . ILE A 1 212 ? -29.310 10.216 21.649 1.00 85.12 212 ILE A CA 1
ATOM 1736 C C . ILE A 1 212 ? -30.681 10.310 20.985 1.00 85.12 212 ILE A C 1
ATOM 1738 O O . ILE A 1 212 ? -31.015 9.494 20.127 1.00 85.12 212 ILE A O 1
ATOM 1742 N N . LYS A 1 213 ? -31.471 11.325 21.351 1.00 85.88 213 LYS A N 1
ATOM 1743 C CA . LYS A 1 213 ? -32.803 11.527 20.784 1.00 85.88 213 LYS A CA 1
ATOM 1744 C C . LYS A 1 213 ? -32.741 11.822 19.288 1.00 85.88 213 LYS A C 1
ATOM 1746 O O . LYS A 1 213 ? -33.578 11.315 18.553 1.00 85.88 213 LYS A O 1
ATOM 1751 N N . GLY A 1 214 ? -31.764 12.611 18.842 1.00 85.31 214 GLY A N 1
ATOM 1752 C CA . GLY A 1 214 ? -31.557 12.904 17.425 1.00 85.31 214 GLY A CA 1
ATOM 1753 C C . GLY A 1 214 ? -31.298 11.642 16.606 1.00 85.31 214 GLY A C 1
ATOM 1754 O O . GLY A 1 214 ? -31.957 11.436 15.590 1.00 85.31 214 GLY A O 1
ATOM 1755 N N . VAL A 1 215 ? -30.414 10.762 17.083 1.00 83.75 215 VAL A N 1
ATOM 1756 C CA . VAL A 1 215 ? -30.065 9.522 16.375 1.00 83.75 215 VAL A CA 1
ATOM 1757 C C . VAL A 1 215 ? -31.186 8.482 16.456 1.00 83.75 215 VAL A C 1
ATOM 1759 O O . VAL A 1 215 ? -31.655 8.019 15.421 1.00 83.75 215 VAL A O 1
ATOM 1762 N N . LEU A 1 216 ? -31.668 8.150 17.661 1.00 84.12 216 LEU A N 1
ATOM 1763 C CA . LEU A 1 216 ? -32.675 7.096 17.869 1.00 84.12 216 LEU A CA 1
ATOM 1764 C C . LEU A 1 216 ? -34.085 7.477 17.393 1.00 84.12 216 LEU A C 1
ATOM 1766 O O . LEU A 1 216 ? -34.970 6.625 17.367 1.00 84.12 216 LEU A O 1
ATOM 1770 N N . SER A 1 217 ? -34.320 8.743 17.033 1.00 85.81 217 SER A N 1
ATOM 1771 C CA . SER A 1 217 ? -35.568 9.153 16.375 1.00 85.81 217 SER A CA 1
ATOM 1772 C C . SER A 1 217 ? -35.664 8.714 14.913 1.00 85.81 217 SER A C 1
ATOM 1774 O O . SER A 1 217 ? -36.751 8.773 14.344 1.00 85.81 217 SER A O 1
ATOM 1776 N N . ASN A 1 218 ? -34.552 8.273 14.317 1.00 84.94 218 ASN A N 1
ATOM 1777 C CA . ASN A 1 218 ? -34.524 7.744 12.963 1.00 84.94 218 ASN A CA 1
ATOM 1778 C C . ASN A 1 218 ? -34.662 6.219 12.985 1.00 84.94 218 ASN A C 1
ATOM 1780 O O . ASN A 1 218 ? -33.987 5.536 13.754 1.00 84.94 218 ASN A O 1
ATOM 1784 N N . ASP A 1 219 ? -35.485 5.686 12.082 1.00 82.19 219 ASP A N 1
ATOM 1785 C CA . ASP A 1 219 ? -35.641 4.237 11.892 1.00 82.19 219 ASP A CA 1
ATOM 1786 C C . ASP A 1 219 ? -34.466 3.625 11.111 1.00 82.19 219 ASP A C 1
ATOM 1788 O O . ASP A 1 219 ? -34.286 2.413 11.107 1.00 82.19 219 ASP A O 1
ATOM 1792 N N . LEU A 1 220 ? -33.659 4.454 10.442 1.00 83.19 220 LEU A N 1
ATOM 1793 C CA . LEU A 1 220 ? -32.461 4.051 9.709 1.00 83.19 220 LEU A CA 1
ATOM 1794 C C . LEU A 1 220 ? -31.293 4.948 10.125 1.00 83.19 220 LEU A C 1
ATOM 1796 O O . LEU A 1 220 ? -31.357 6.160 9.920 1.00 83.19 220 LEU A O 1
ATOM 1800 N N . ILE A 1 221 ? -30.233 4.359 10.682 1.00 80.75 221 ILE A N 1
ATOM 1801 C CA . ILE A 1 221 ? -29.033 5.089 11.128 1.00 80.75 221 ILE A CA 1
ATOM 1802 C C . ILE A 1 221 ? -27.764 4.520 10.490 1.00 80.75 221 ILE A C 1
ATOM 1804 O O . ILE A 1 221 ? -27.714 3.347 10.109 1.00 80.75 221 ILE A O 1
ATOM 1808 N N . SER A 1 222 ? -26.729 5.351 10.372 1.00 77.94 222 SER A N 1
ATOM 1809 C CA . SER A 1 222 ? -25.420 4.919 9.873 1.00 77.94 222 SER A CA 1
ATOM 1810 C C . SER A 1 222 ? -24.677 4.054 10.903 1.00 77.94 222 SER A C 1
ATOM 1812 O O . SER A 1 222 ? -24.987 4.070 12.097 1.00 77.94 222 SER A O 1
ATOM 1814 N N . LEU A 1 223 ? -23.654 3.313 10.461 1.00 70.19 223 LEU A N 1
ATOM 1815 C CA . LEU A 1 223 ? -22.777 2.571 11.376 1.00 70.19 223 LEU A CA 1
ATOM 1816 C C . LEU A 1 223 ? -22.058 3.508 12.365 1.00 70.19 223 LEU A C 1
ATOM 1818 O O . LEU A 1 223 ? -21.900 3.159 13.534 1.00 70.19 223 LEU A O 1
ATOM 1822 N N . SER A 1 224 ? -21.667 4.702 11.920 1.00 67.44 224 SER A N 1
ATOM 1823 C CA . SER A 1 224 ? -21.004 5.706 12.757 1.00 67.44 224 SER A CA 1
ATOM 1824 C C . SER A 1 224 ? -21.930 6.232 13.856 1.00 67.44 224 SER A C 1
ATOM 1826 O O . SER A 1 224 ? -21.528 6.291 15.018 1.00 67.44 224 SER A O 1
ATOM 1828 N N . ASP A 1 225 ? -23.190 6.528 13.521 1.00 77.38 225 ASP A N 1
ATOM 1829 C CA . ASP A 1 225 ? -24.208 6.946 14.494 1.00 77.38 225 ASP A CA 1
ATOM 1830 C C . ASP A 1 225 ? -24.517 5.837 15.503 1.00 77.38 225 ASP A C 1
ATOM 1832 O O . ASP A 1 225 ? -24.705 6.087 16.694 1.00 77.38 225 ASP A O 1
ATOM 1836 N N . PHE A 1 226 ? -24.527 4.590 15.037 1.00 76.31 226 PHE A N 1
ATOM 1837 C CA . PHE A 1 226 ? -24.723 3.434 15.893 1.00 76.31 226 PHE A CA 1
ATOM 1838 C C . PHE A 1 226 ? -23.584 3.258 16.908 1.00 76.31 226 PHE A C 1
ATOM 1840 O O . PHE A 1 226 ? -23.838 3.083 18.102 1.00 76.31 226 PHE A O 1
ATOM 1847 N N . ILE A 1 227 ? -22.327 3.335 16.456 1.00 71.44 227 ILE A N 1
ATOM 1848 C CA . ILE A 1 227 ? -21.147 3.261 17.333 1.00 71.44 227 ILE A CA 1
ATOM 1849 C C . ILE A 1 227 ? -21.170 4.410 18.348 1.00 71.44 227 ILE A C 1
ATOM 1851 O O . ILE A 1 227 ? -20.912 4.187 19.533 1.00 71.44 227 ILE A O 1
ATOM 1855 N N . LEU A 1 228 ? -21.533 5.616 17.900 1.00 76.75 228 LEU A N 1
ATOM 1856 C CA . LEU A 1 228 ? -21.691 6.790 18.752 1.00 76.75 228 LEU A CA 1
ATOM 1857 C C . LEU A 1 228 ? -22.722 6.548 19.860 1.00 76.75 228 LEU A C 1
ATOM 1859 O O . LEU A 1 228 ? -22.402 6.707 21.035 1.00 76.75 228 LEU A O 1
ATOM 1863 N N . VAL A 1 229 ? -23.946 6.143 19.507 1.00 80.81 229 VAL A N 1
ATOM 1864 C CA . VAL A 1 229 ? -25.025 5.946 20.485 1.00 80.81 229 VAL A CA 1
ATOM 1865 C C . VAL A 1 229 ? -24.709 4.808 21.446 1.00 80.81 229 VAL A C 1
ATOM 1867 O O . VAL A 1 229 ? -24.917 4.970 22.647 1.00 80.81 229 VAL A O 1
ATOM 1870 N N . ARG A 1 230 ? -24.132 3.701 20.965 1.00 76.12 230 ARG A N 1
ATOM 1871 C CA . ARG A 1 230 ? -23.680 2.600 21.828 1.00 76.12 230 ARG A CA 1
ATOM 1872 C C . ARG A 1 230 ? -22.667 3.062 22.880 1.00 76.12 230 ARG A C 1
ATOM 1874 O O . ARG A 1 230 ? -22.705 2.591 24.008 1.00 76.12 230 ARG A O 1
ATOM 1881 N N . GLY A 1 231 ? -21.781 3.998 22.541 1.00 72.19 231 GLY A N 1
ATOM 1882 C CA . GLY A 1 231 ? -20.848 4.588 23.507 1.00 72.19 231 GLY A CA 1
ATOM 1883 C C . GLY A 1 231 ? -21.511 5.481 24.568 1.00 72.19 231 GLY A C 1
ATOM 1884 O O . GLY A 1 231 ? -20.844 5.893 25.517 1.00 72.19 231 GLY A O 1
ATOM 1885 N N . LEU A 1 232 ? -22.799 5.809 24.411 1.00 80.06 232 LEU A N 1
ATOM 1886 C CA . LEU A 1 232 ? -23.522 6.788 25.225 1.00 80.06 232 LEU A CA 1
ATOM 1887 C C . LEU A 1 232 ? -24.674 6.192 26.044 1.00 80.06 232 LEU A C 1
ATOM 1889 O O . LEU A 1 232 ? -24.988 6.747 27.103 1.00 80.06 232 LEU A O 1
ATOM 1893 N N . ILE A 1 233 ? -25.314 5.116 25.586 1.00 80.94 233 ILE A N 1
ATOM 1894 C CA . ILE A 1 233 ? -26.495 4.522 26.235 1.00 80.94 233 ILE A CA 1
ATOM 1895 C C . ILE A 1 233 ? -26.234 3.111 26.752 1.00 80.94 233 ILE A C 1
ATOM 1897 O O . ILE A 1 233 ? -25.283 2.454 26.347 1.00 80.94 233 ILE A O 1
ATOM 1901 N N . GLU A 1 234 ? -27.107 2.647 27.643 1.00 76.62 234 GLU A N 1
ATOM 1902 C CA . GLU A 1 234 ? -27.134 1.247 28.060 1.00 76.62 234 GLU A CA 1
ATOM 1903 C C . GLU A 1 234 ? -27.643 0.349 26.927 1.00 76.62 234 GLU A C 1
ATOM 1905 O O . GLU A 1 234 ? -28.551 0.726 26.177 1.00 76.62 234 GLU A O 1
ATOM 1910 N N . ASP A 1 235 ? -27.105 -0.868 26.858 1.00 70.81 235 ASP A N 1
ATOM 1911 C CA . ASP A 1 235 ? -27.435 -1.855 25.826 1.00 70.81 235 ASP A CA 1
ATOM 1912 C C . ASP A 1 235 ? -28.948 -2.144 25.745 1.00 70.81 235 ASP A C 1
ATOM 1914 O O . ASP A 1 235 ? -29.490 -2.329 24.657 1.00 70.81 235 ASP A O 1
ATOM 1918 N N . THR A 1 236 ? -29.666 -2.076 26.870 1.00 75.19 236 THR A N 1
ATOM 1919 C CA . THR A 1 236 ? -31.128 -2.255 26.957 1.00 75.19 236 THR A CA 1
ATOM 1920 C C . THR A 1 236 ? -31.911 -1.262 26.095 1.00 75.19 236 THR A C 1
ATOM 1922 O O . THR A 1 236 ? -32.854 -1.641 25.404 1.00 75.19 236 THR A O 1
ATOM 1925 N N . SER A 1 237 ? -31.498 0.005 26.079 1.00 77.62 237 SER A N 1
ATOM 1926 C CA . SER A 1 237 ? -32.163 1.063 25.306 1.00 77.62 237 SER A CA 1
ATOM 1927 C C . SER A 1 237 ? -31.907 0.927 23.803 1.00 77.62 237 SER A C 1
ATOM 1929 O O . SER A 1 237 ? -32.734 1.327 22.983 1.00 77.62 237 SER A O 1
ATOM 1931 N N . LEU A 1 238 ? -30.762 0.347 23.441 1.00 75.00 238 LEU A N 1
ATOM 1932 C CA . LEU A 1 238 ? -30.386 0.061 22.061 1.00 75.00 238 LEU A CA 1
ATOM 1933 C C . LEU A 1 238 ? -31.186 -1.129 21.509 1.00 75.00 238 LEU A C 1
ATOM 1935 O O . LEU A 1 238 ? -31.681 -1.069 20.386 1.00 75.00 238 LEU A O 1
ATOM 1939 N N . ILE A 1 239 ? -31.357 -2.177 22.322 1.00 73.38 239 ILE A N 1
ATOM 1940 C CA . ILE A 1 239 ? -32.192 -3.346 22.006 1.00 73.38 239 ILE A CA 1
ATOM 1941 C C . ILE A 1 239 ? -33.640 -2.910 21.773 1.00 73.38 239 ILE A C 1
ATOM 1943 O O . ILE A 1 239 ? -34.216 -3.242 20.741 1.00 73.38 239 ILE A O 1
ATOM 1947 N N . ASP A 1 240 ? -34.187 -2.074 22.659 1.00 81.00 240 ASP A N 1
ATOM 1948 C CA . ASP A 1 240 ? -35.540 -1.523 22.528 1.00 81.00 240 ASP A CA 1
ATOM 1949 C C . ASP A 1 240 ? -35.762 -0.764 21.209 1.00 81.00 240 ASP A C 1
ATOM 1951 O O . ASP A 1 240 ? -36.872 -0.761 20.672 1.00 81.00 240 ASP A O 1
ATOM 1955 N N . TRP A 1 241 ? -34.739 -0.076 20.693 1.00 84.25 241 TRP A N 1
ATOM 1956 C CA . TRP A 1 241 ? -34.815 0.620 19.405 1.00 84.25 241 TRP A CA 1
ATOM 1957 C C . TRP A 1 241 ? -34.785 -0.362 18.224 1.00 84.25 241 TRP A C 1
ATOM 1959 O O . TRP A 1 241 ? -35.585 -0.228 17.296 1.00 84.25 241 TRP A O 1
ATOM 1969 N N . ILE A 1 242 ? -33.935 -1.393 18.286 1.00 76.44 242 ILE A N 1
ATOM 1970 C CA . ILE A 1 242 ? -33.886 -2.462 17.275 1.00 76.44 242 ILE A CA 1
ATOM 1971 C C . ILE A 1 242 ? -35.230 -3.203 17.216 1.00 76.44 242 ILE A C 1
ATOM 1973 O O . ILE A 1 242 ? -35.783 -3.389 16.131 1.00 76.44 242 ILE A O 1
ATOM 1977 N N . ASP A 1 243 ? -35.795 -3.562 18.369 1.00 76.00 243 ASP A N 1
ATOM 1978 C CA . ASP A 1 243 ? -37.068 -4.287 18.469 1.00 76.00 243 ASP A CA 1
ATOM 1979 C C . ASP A 1 243 ? -38.260 -3.465 17.953 1.00 76.00 243 ASP A C 1
ATOM 1981 O O . ASP A 1 243 ? -39.242 -4.022 17.456 1.00 76.00 243 ASP A O 1
ATOM 1985 N N . LYS A 1 244 ? -38.166 -2.129 18.002 1.00 82.56 244 LYS A N 1
ATOM 1986 C CA . LYS A 1 244 ? -39.153 -1.206 17.412 1.00 82.56 244 LYS A CA 1
ATOM 1987 C C . LYS A 1 244 ? -39.015 -1.040 15.896 1.00 82.56 244 LYS A C 1
ATOM 1989 O O . LYS A 1 244 ? -39.840 -0.351 15.300 1.00 82.56 244 LYS A O 1
ATOM 1994 N N . GLY A 1 245 ? -38.041 -1.699 15.268 1.00 75.50 245 GLY A N 1
ATOM 1995 C CA . GLY A 1 245 ? -37.838 -1.689 13.819 1.00 75.50 245 GLY A CA 1
ATOM 1996 C C . GLY A 1 245 ? -36.659 -0.843 13.343 1.00 75.50 245 GLY A C 1
ATOM 1997 O O . GLY A 1 245 ? -36.574 -0.586 12.145 1.00 75.50 245 GLY A O 1
ATOM 1998 N N . GLY A 1 246 ? -35.757 -0.435 14.241 1.00 81.62 246 GLY A N 1
ATOM 1999 C CA . GLY A 1 246 ? -34.526 0.264 13.885 1.00 81.62 246 GLY A CA 1
ATOM 2000 C C . GLY A 1 246 ? -33.612 -0.562 12.971 1.00 81.62 246 GLY A C 1
ATOM 2001 O O . GLY A 1 246 ? -33.390 -1.758 13.185 1.00 81.62 246 GLY A O 1
ATOM 2002 N N . LEU A 1 247 ? -33.068 0.079 11.937 1.00 77.56 247 LEU A N 1
ATOM 2003 C CA . LEU A 1 247 ? -32.226 -0.525 10.908 1.00 77.56 247 LEU A CA 1
ATOM 2004 C C . LEU A 1 247 ? -30.884 0.203 10.790 1.00 77.56 247 LEU A C 1
ATOM 2006 O O . LEU A 1 247 ? -30.790 1.422 10.928 1.00 77.56 247 LEU A O 1
ATOM 2010 N N . LEU A 1 248 ? -29.838 -0.560 10.474 1.00 73.94 248 LEU A N 1
ATOM 2011 C CA . LEU A 1 248 ? -28.531 -0.015 10.117 1.00 73.94 248 LEU A CA 1
ATOM 2012 C C . LEU A 1 248 ? -28.417 0.118 8.606 1.00 73.94 248 LEU A C 1
ATOM 2014 O O . LEU A 1 248 ? -28.677 -0.834 7.864 1.00 73.94 248 LEU A O 1
ATOM 2018 N N . GLN A 1 249 ? -27.972 1.285 8.155 1.00 73.44 249 GLN A N 1
ATOM 2019 C CA . GLN A 1 249 ? -27.579 1.481 6.772 1.00 73.44 249 GLN A CA 1
ATOM 2020 C C . GLN A 1 249 ? -26.323 0.642 6.506 1.00 73.44 249 GLN A C 1
ATOM 2022 O O . GLN A 1 249 ? -25.257 0.904 7.059 1.00 73.44 249 GLN A O 1
ATOM 2027 N N . THR A 1 250 ? -26.472 -0.412 5.703 1.00 60.72 250 THR A N 1
ATOM 2028 C CA . THR A 1 250 ? -25.378 -1.304 5.305 1.00 60.72 250 THR A CA 1
ATOM 2029 C C . THR A 1 250 ? -25.265 -1.306 3.786 1.00 60.72 250 THR A C 1
ATOM 2031 O O . THR A 1 250 ? -26.253 -1.508 3.082 1.00 60.72 250 THR A O 1
ATOM 2034 N N . ASP A 1 251 ? -24.053 -1.104 3.273 1.00 52.41 251 ASP A N 1
ATOM 2035 C CA . ASP A 1 251 ? -23.800 -1.024 1.827 1.00 52.41 251 ASP A CA 1
ATOM 2036 C C . ASP A 1 251 ? -23.742 -2.401 1.138 1.00 52.41 251 ASP A C 1
ATOM 2038 O O . ASP A 1 251 ? -23.498 -2.504 -0.063 1.00 52.41 251 ASP A O 1
ATOM 2042 N N . THR A 1 252 ? -23.986 -3.494 1.870 1.00 46.28 252 THR A N 1
ATOM 2043 C CA . THR A 1 252 ? -23.930 -4.863 1.339 1.00 46.28 252 THR A CA 1
ATOM 2044 C C . THR A 1 252 ? -25.093 -5.728 1.823 1.00 46.28 252 THR A C 1
ATOM 2046 O O . THR A 1 252 ? -25.521 -5.665 2.970 1.00 46.28 252 THR A O 1
ATOM 2049 N N . ALA A 1 253 ? -25.611 -6.540 0.895 1.00 47.25 253 ALA A N 1
ATOM 2050 C CA . ALA A 1 253 ? -26.784 -7.404 1.006 1.00 47.25 253 ALA A CA 1
ATOM 2051 C C . ALA A 1 253 ? -26.966 -8.094 2.372 1.00 47.25 253 ALA A C 1
ATOM 2053 O O . ALA A 1 253 ? -25.990 -8.577 2.934 1.00 47.25 253 ALA A O 1
ATOM 2054 N N . LYS A 1 254 ? -28.233 -8.210 2.817 1.00 49.78 254 LYS A N 1
ATOM 2055 C CA . LYS A 1 254 ? -28.893 -9.100 3.819 1.00 49.78 254 LYS A CA 1
ATOM 2056 C C . LYS A 1 254 ? -28.038 -9.911 4.819 1.00 49.78 254 LYS A C 1
ATOM 2058 O O . LYS A 1 254 ? -28.397 -10.014 5.984 1.00 49.78 254 LYS A O 1
ATOM 2063 N N . LEU A 1 255 ? -26.932 -10.507 4.385 1.00 43.25 255 LEU A N 1
ATOM 2064 C CA . LEU A 1 255 ? -25.897 -11.125 5.214 1.00 43.25 255 LEU A CA 1
ATOM 2065 C C . LEU A 1 255 ? -25.162 -10.118 6.112 1.00 43.25 255 LEU A C 1
ATOM 2067 O O . LEU A 1 255 ? -24.897 -10.462 7.255 1.00 43.25 255 LEU A O 1
ATOM 2071 N N . SER A 1 256 ? -24.890 -8.889 5.654 1.00 47.06 256 SER A N 1
ATOM 2072 C CA . SER A 1 256 ? -24.282 -7.835 6.492 1.00 47.06 256 SER A CA 1
ATOM 2073 C C . SER A 1 256 ? -25.241 -7.345 7.579 1.00 47.06 256 SER A C 1
ATOM 2075 O O . SER A 1 256 ? -24.844 -7.137 8.723 1.00 47.06 256 SER A O 1
ATOM 2077 N N . GLU A 1 257 ? -26.535 -7.266 7.258 1.00 49.34 257 GLU A N 1
ATOM 2078 C CA . GLU A 1 257 ? -27.602 -6.986 8.222 1.00 49.34 257 GLU A CA 1
ATOM 2079 C C . GLU A 1 257 ? -27.708 -8.103 9.277 1.00 49.34 257 GLU A C 1
ATOM 2081 O O . GLU A 1 257 ? -27.775 -7.826 10.473 1.00 49.34 257 GLU A O 1
ATOM 2086 N N . LEU A 1 258 ? -27.659 -9.372 8.852 1.00 50.91 258 LEU A N 1
ATOM 2087 C CA . LEU A 1 258 ? -27.673 -10.533 9.748 1.00 50.91 258 LEU A CA 1
ATOM 2088 C C . LEU A 1 258 ? -26.401 -10.635 10.598 1.00 50.91 258 LEU A C 1
ATOM 2090 O O . LEU A 1 258 ? -26.500 -10.965 11.774 1.00 50.91 258 LEU A O 1
ATOM 2094 N N . PHE A 1 259 ? -25.225 -10.322 10.046 1.00 51.69 259 PHE A N 1
ATOM 2095 C CA . PHE A 1 259 ? -23.968 -10.289 10.799 1.00 51.69 259 PHE A CA 1
ATOM 2096 C C . PHE A 1 259 ? -23.898 -9.099 11.747 1.00 51.69 259 PHE A C 1
ATOM 2098 O O . PHE A 1 259 ? -23.392 -9.252 12.850 1.00 51.69 259 PHE A O 1
ATOM 2105 N N . SER A 1 260 ? -24.435 -7.941 11.360 1.00 50.38 260 SER A N 1
ATOM 2106 C CA . SER A 1 260 ? -24.593 -6.794 12.254 1.00 50.38 260 SER A CA 1
ATOM 2107 C C . SER A 1 260 ? -25.516 -7.172 13.403 1.00 50.38 260 SER A C 1
ATOM 2109 O O . SER A 1 260 ? -25.093 -7.086 14.544 1.00 50.38 260 SER A O 1
ATOM 2111 N N . LYS A 1 261 ? -26.702 -7.732 13.134 1.00 57.19 261 LYS A N 1
ATOM 2112 C CA . LYS A 1 261 ? -27.605 -8.256 14.174 1.00 57.19 261 LYS A CA 1
ATOM 2113 C C . LYS A 1 261 ? -26.925 -9.301 15.064 1.00 57.19 261 LYS A C 1
ATOM 2115 O O . LYS A 1 261 ? -26.987 -9.188 16.280 1.00 57.19 261 LYS A O 1
ATOM 2120 N N . LEU A 1 262 ? -26.214 -10.271 14.490 1.00 51.59 262 LEU A N 1
ATOM 2121 C CA . LEU A 1 262 ? -25.493 -11.300 15.244 1.00 51.59 262 LEU A CA 1
ATOM 2122 C C . LEU A 1 262 ? -24.370 -10.704 16.108 1.00 51.59 262 LEU A C 1
ATOM 2124 O O . LEU A 1 262 ? -24.239 -11.061 17.272 1.00 51.59 262 LEU A O 1
ATOM 2128 N N . LYS A 1 263 ? -23.576 -9.781 15.561 1.00 53.59 263 LYS A N 1
ATOM 2129 C CA . LYS A 1 263 ? -22.491 -9.090 16.269 1.00 53.59 263 LYS A CA 1
ATOM 2130 C C . LYS A 1 263 ? -23.058 -8.208 17.381 1.00 53.59 263 LYS A C 1
ATOM 2132 O O . LYS A 1 263 ? -22.481 -8.177 18.457 1.00 53.59 263 LYS A O 1
ATOM 2137 N N . LEU A 1 264 ? -24.206 -7.568 17.159 1.00 55.16 264 LEU A N 1
ATOM 2138 C CA . LEU A 1 264 ? -24.952 -6.813 18.167 1.00 55.16 264 LEU A CA 1
ATOM 2139 C C . LEU A 1 264 ? -25.415 -7.712 19.314 1.00 55.16 264 LEU A C 1
ATOM 2141 O O . LEU A 1 264 ? -25.092 -7.419 20.459 1.00 55.16 264 LEU A O 1
ATOM 2145 N N . TYR A 1 265 ? -26.065 -8.840 19.018 1.00 55.50 265 TYR A N 1
ATOM 2146 C CA . TYR A 1 265 ? -26.486 -9.801 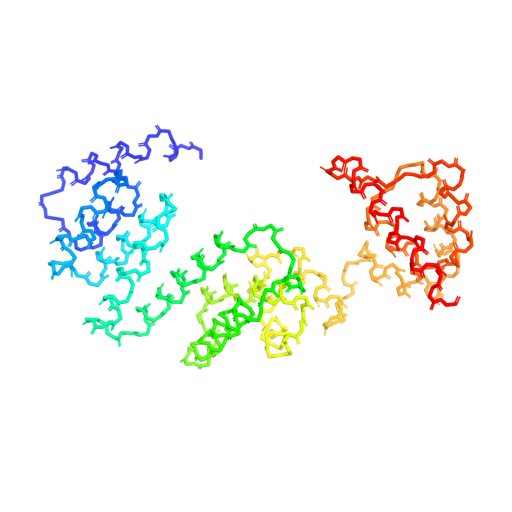20.044 1.00 55.50 265 TYR A CA 1
ATOM 2147 C C . TYR A 1 265 ? -25.302 -10.405 20.812 1.00 55.50 265 TYR A C 1
ATOM 2149 O O . TYR A 1 265 ? -25.345 -10.499 22.033 1.00 55.50 265 TYR A O 1
ATOM 2157 N N . LEU A 1 266 ? -24.211 -10.752 20.123 1.00 51.03 266 LEU A N 1
ATOM 2158 C CA . LEU A 1 266 ? -23.003 -11.294 20.755 1.00 51.03 266 LEU A CA 1
ATOM 2159 C C . LEU A 1 266 ? -22.280 -10.275 21.646 1.00 51.03 266 LEU A C 1
ATOM 2161 O O . LEU A 1 266 ? -21.623 -10.669 22.603 1.00 51.03 266 LEU A O 1
ATOM 2165 N N . TYR A 1 267 ? -22.384 -8.981 21.341 1.00 52.94 267 TYR A N 1
ATOM 2166 C CA . TYR A 1 267 ? -21.792 -7.921 22.154 1.00 52.94 267 TYR A CA 1
ATOM 2167 C C . TYR A 1 267 ? -22.622 -7.563 23.391 1.00 52.94 267 TYR A C 1
ATOM 2169 O O . TYR A 1 267 ? -22.035 -7.129 24.378 1.00 52.94 267 TYR A O 1
ATOM 2177 N N . VAL A 1 268 ? -23.944 -7.742 23.334 1.00 52.16 268 VAL A N 1
ATOM 2178 C CA . VAL A 1 268 ? -24.858 -7.564 24.474 1.00 52.16 268 VAL A CA 1
ATOM 2179 C C . VAL A 1 268 ? -24.708 -8.706 25.489 1.00 52.16 268 VAL A C 1
ATOM 2181 O O . VAL A 1 268 ? -24.821 -8.478 26.684 1.00 52.16 268 VAL A O 1
ATOM 2184 N N . GLU A 1 269 ? -24.406 -9.929 25.044 1.00 45.31 269 GLU A N 1
ATOM 2185 C CA . GLU A 1 269 ? -24.289 -11.108 25.926 1.00 45.31 269 GLU A CA 1
ATOM 2186 C C . GLU A 1 269 ? -22.920 -11.264 26.626 1.00 45.31 269 GLU A C 1
ATOM 2188 O O . GLU A 1 269 ? -22.732 -12.198 27.405 1.00 45.31 269 GLU A O 1
ATOM 2193 N N . GLN A 1 270 ? -21.940 -10.388 26.362 1.00 39.75 270 GLN A N 1
ATOM 2194 C CA . GLN A 1 270 ? -20.595 -10.474 26.959 1.00 39.75 270 GLN A CA 1
ATOM 2195 C C . GLN A 1 270 ? -20.369 -9.597 28.205 1.00 39.75 270 GLN A C 1
ATOM 2197 O O . GLN A 1 270 ? -19.233 -9.538 28.678 1.00 39.75 270 GLN A O 1
ATOM 2202 N N . ASN A 1 271 ? -21.414 -8.984 28.776 1.00 38.12 271 ASN A N 1
ATOM 2203 C CA . ASN A 1 271 ? -21.367 -8.335 30.096 1.00 38.12 271 ASN A CA 1
ATOM 2204 C C . ASN A 1 271 ? -22.519 -8.781 31.000 1.00 38.12 271 ASN A C 1
ATOM 2206 O O . ASN A 1 271 ? -23.686 -8.614 30.590 1.00 38.12 271 ASN A O 1
#